Protein 5L7Z (pdb70)

Organism: Drosophila melanogaster (NCBI:txid7227)

B-factor: mean 69.88, std 22.01, range [36.91, 210.09]

Radius of gyration: 17.68 Å; Cα contacts (8 Å, |Δi|>4): 399; chains: 1; bounding box: 50×42×42 Å

Foldseek 3Di:
DPDDDFAAAEKFWDFQWLDQDLPTATQKTWMDAPVDIDMFGADDPDWRDPVSCVLQQKTWDDDPPDIFIAHNVVRHTDDHYHLVVSVVVVLVVLVVVQVVVPPRHPAYEYEYEDDDPGGLLNVCVSCVVVVNNVSNCVHYWWYFYLNVLVVVVDPDDADLVRLLVVLAPRPSDRHRRSVSRVQSLLCSLVVHSDDDSPDPVSVVSSCVSGVVRIDTSVVVVVVSVVSVVCVVVVD

InterPro domains:
  IPR036397 Ribonuclease H superfamily [G3DSA:3.30.420.10] (32-209)
  IPR037998 Maternal protein exuperantia [PTHR12384] (3-473)
  IPR040941 Exuperantia, SAM-like domain [PF18609] (325-396)
  IPR054362 Exuperantia RNAse H-like domain [PF22123] (33-196)

GO terms:
  GO:0001700 embryonic development via the syncytial blastoderm (P, HMP)
  GO:0000932 P-body (C, IDA)
  GO:0005737 cytoplasm (C, IDA)
  GO:0003727 single-stranded RNA binding (F, IDA)
  GO:0045450 bicoid mRNA localization (P, IEP)
  GO:0042803 protein homodimerization activity (F, IDA)
  GO:0005737 cytoplasm (C, TAS)
  GO:0045450 bicoid mRNA localization (P, TAS)
  GO:0045451 pole plasm oskar mRNA localization (P, TAS)
  GO:0007283 spermatogenesis (P, TAS)
  GO:0007300 ovarian nurse cell to oocyte transport (P, TAS)
  GO:0007317 regulation of pole plasm oskar mRNA localization (P, IGI)
  GO:0000398 mRNA splicing, via spliceosome (P, IC)
  GO:0008595 anterior/posterior axis specification, embryo (P, IGI)
  GO:0045450 bicoid mRNA localization (P, IMP)
  GO:0071011 precatalytic spliceosome (C, HDA)
  GO:0036464 cytoplasmic ribonucleoprotein granule (C, IDA)
  GO:0005515 protein binding (F, IPI)

Nearest PDB structures (foldseek):
  5l7z-assembly1_A-2  TM=1.004E+00  e=4.431E-47  Drosophila melanogaster
  5l80-assembly1_A  TM=9.670E-01  e=1.460E-41  Drosophila melanogaster
  5l80-assembly1_B  TM=9.622E-01  e=3.602E-40  Drosophila melanogaster
  2v7z-assembly2_B  TM=3.433E-01  e=2.915E-01  Rattus norvegicus
  1atr-assembly1_A  TM=3.801E-01  e=7.997E-01  Bos taurus

Solvent-accessible surface area: 11546 Å² total; per-residue (Å²): 138,68,2,82,71,36,78,30,32,12,0,0,0,6,2,2,0,7,1,85,144,10,136,31,31,3,0,3,1,0,2,28,9,53,134,41,114,22,74,33,42,4,50,4,191,136,88,2,63,95,61,0,64,124,86,8,32,5,91,21,39,80,98,73,175,138,88,40,0,56,11,46,97,94,157,54,92,28,93,42,90,58,23,54,36,0,2,104,47,0,1,80,23,0,54,80,18,60,107,88,44,28,151,77,13,65,0,0,0,0,0,4,16,22,128,126,53,1,4,0,8,4,0,0,42,5,0,97,120,79,63,22,34,150,82,0,42,57,4,0,64,0,0,0,21,3,16,46,21,10,127,95,69,62,86,98,72,102,66,15,49,35,15,20,75,112,48,112,136,74,67,4,41,0,34,32,34,0,94,32,1,1,38,1,1,4,15,30,22,31,113,67,38,92,21,100,47,83,37,85,124,6,58,105,59,0,17,81,28,1,67,64,60,2,76,61,6,102,34,0,13,104,70,0,55,105,74,49,59,82,89,132,89,87,120

Structure (mmCIF, N/CA/C/O backbone):
data_5L7Z
#
_entry.id   5L7Z
#
_cell.length_a   79.890
_cell.length_b   79.890
_cell.length_c   237.280
_cell.angle_alpha   90.00
_cell.angle_beta   90.00
_cell.angle_gamma   120.00
#
_symmetry.space_group_name_H-M   'P 61 2 2'
#
loop_
_entity.id
_entity.type
_entity.pdbx_description
1 polymer 'Maternal protein exuperantia'
2 water water
#
loop_
_atom_site.group_PDB
_atom_site.id
_atom_site.type_symbol
_atom_site.label_atom_id
_atom_site.label_alt_id
_atom_site.label_comp_id
_atom_site.label_asym_id
_atom_site.label_entity_id
_atom_site.label_seq_id
_atom_site.pdbx_PDB_ins_code
_atom_site.Cartn_x
_atom_site.Cartn_y
_atom_site.Cartn_z
_atom_site.occupancy
_atom_site.B_iso_or_equiv
_atom_site.auth_seq_id
_atom_site.auth_comp_id
_atom_site.auth_asym_id
_atom_site.auth_atom_id
_atom_site.pdbx_PDB_model_num
ATOM 1 N N . VAL A 1 26 ? -9.826 -21.673 -9.224 1.00 91.88 26 VAL A N 1
ATOM 2 C CA . VAL A 1 26 ? -9.084 -22.094 -8.043 1.00 89.29 26 VAL A CA 1
ATOM 3 C C . VAL A 1 26 ? -8.756 -20.875 -7.191 1.00 87.97 26 VAL A C 1
ATOM 4 O O . VAL A 1 26 ? -8.069 -19.961 -7.646 1.00 92.37 26 VAL A O 1
ATOM 16 N N . GLU A 1 27 ? -9.248 -20.867 -5.950 1.00 82.02 27 GLU A N 1
ATOM 17 C CA . GLU A 1 27 ? -9.053 -19.736 -5.054 1.00 79.44 27 GLU A CA 1
ATOM 18 C C . GLU A 1 27 ? -8.478 -20.107 -3.693 1.00 72.06 27 GLU A C 1
ATOM 19 O O . GLU A 1 27 ? -8.029 -19.207 -2.975 1.00 73.64 27 GLU A O 1
ATOM 31 N N . LEU A 1 28 ? -8.471 -21.385 -3.312 1.00 64.97 28 LEU A N 1
ATOM 32 C CA . LEU A 1 28 ? -7.862 -21.798 -2.055 1.00 62.72 28 LEU A CA 1
ATOM 33 C C . LEU A 1 28 ? -6.388 -22.089 -2.303 1.00 66.70 28 LEU A C 1
ATOM 34 O O . LEU A 1 28 ? -6.074 -23.049 -3.024 1.00 67.61 28 LEU A O 1
ATOM 50 N N . PRO A 1 29 ? -5.460 -21.315 -1.743 1.00 72.37 29 PRO A N 1
ATOM 51 C CA . PRO A 1 29 ? -4.040 -21.579 -1.997 1.00 73.99 29 PRO A CA 1
ATOM 52 C C . PRO A 1 29 ? -3.578 -22.864 -1.326 1.00 75.26 29 PRO A C 1
ATOM 53 O O . PRO A 1 29 ? -4.164 -23.342 -0.352 1.00 71.44 29 PRO A O 1
ATOM 64 N N . ALA A 1 30 ? -2.505 -23.429 -1.876 1.00 79.28 30 ALA A N 1
ATOM 65 C CA . ALA A 1 30 ? -1.928 -24.645 -1.319 1.00 79.73 30 ALA A CA 1
ATOM 66 C C . ALA A 1 30 ? -1.490 -24.412 0.123 1.00 79.79 30 ALA A C 1
ATOM 67 O O . ALA A 1 30 ? -1.193 -23.287 0.533 1.00 74.77 30 ALA A O 1
ATOM 74 N N . GLY A 1 31 ? -1.452 -25.490 0.898 1.00 83.38 31 GLY A N 1
ATOM 75 C CA . GLY A 1 31 ? -1.043 -25.387 2.282 1.00 85.90 31 GLY A CA 1
ATOM 76 C C . GLY A 1 31 ? -1.304 -26.680 3.028 1.00 81.71 31 GLY A C 1
ATOM 77 O O . GLY A 1 31 ? -1.661 -27.703 2.438 1.00 79.18 31 GLY A O 1
ATOM 81 N N . ASN A 1 32 ? -1.113 -26.607 4.344 1.00 82.17 32 ASN A N 1
ATOM 82 C CA . ASN A 1 32 ? -1.284 -27.748 5.241 1.00 79.82 32 ASN A CA 1
ATOM 83 C C . ASN A 1 32 ? -2.608 -27.573 5.975 1.00 69.96 32 ASN A C 1
ATOM 84 O O . ASN A 1 32 ? -2.683 -26.872 6.988 1.00 69.83 32 ASN A O 1
ATOM 95 N N . TYR A 1 33 ? -3.653 -28.217 5.467 1.00 64.63 33 TYR A N 1
ATOM 96 C CA . TYR A 1 33 ? -5.000 -28.058 5.990 1.00 58.33 33 TYR A CA 1
ATOM 97 C C . TYR A 1 33 ? -5.464 -29.329 6.688 1.00 57.51 33 TYR A C 1
ATOM 98 O O . TYR A 1 33 ? -4.962 -30.428 6.439 1.00 58.71 33 TYR A O 1
ATOM 116 N N . ILE A 1 34 ? -6.438 -29.153 7.575 1.00 59.53 34 ILE A N 1
ATOM 117 C CA . ILE A 1 34 ? -7.141 -30.258 8.215 1.00 64.29 34 ILE A CA 1
ATOM 118 C C . ILE A 1 34 ? -8.448 -30.470 7.467 1.00 57.13 34 ILE A C 1
ATOM 119 O O . ILE A 1 34 ? -9.239 -29.531 7.306 1.00 53.92 34 ILE A O 1
ATOM 135 N N . LEU A 1 35 ? -8.676 -31.698 7.009 1.00 60.84 35 LEU A N 1
ATOM 136 C CA . LEU A 1 35 ? -9.879 -32.036 6.261 1.00 57.22 35 LEU A CA 1
ATOM 137 C C . LEU A 1 35 ? -10.935 -32.579 7.214 1.00 56.85 35 LEU A C 1
ATOM 138 O O . LEU A 1 35 ? -10.660 -33.492 8.000 1.00 57.43 35 LEU A O 1
ATOM 154 N N . VAL A 1 36 ? -12.143 -32.018 7.135 1.00 52.47 36 VAL A N 1
ATOM 155 C CA . VAL A 1 36 ? -13.208 -32.305 8.090 1.00 50.18 36 VAL A CA 1
ATOM 156 C C . VAL A 1 36 ? -14.523 -32.431 7.334 1.00 50.98 36 VAL A C 1
ATOM 157 O O . VAL A 1 36 ? -14.975 -31.466 6.706 1.00 51.05 36 VAL A O 1
ATOM 170 N N . GLY A 1 37 ? -15.145 -33.605 7.405 1.00 52.00 37 GLY A N 1
ATOM 171 C CA . GLY A 1 37 ? -16.487 -33.756 6.879 1.00 52.57 37 GLY A CA 1
ATOM 172 C C . GLY A 1 37 ? -17.503 -33.042 7.749 1.00 49.53 37 GLY A C 1
ATOM 173 O O . GLY A 1 37 ? -17.339 -32.917 8.962 1.00 52.70 37 GLY A O 1
ATOM 177 N N . VAL A 1 38 ? -18.572 -32.558 7.116 1.00 45.87 38 VAL A N 1
ATOM 178 C CA . VAL A 1 38 ? -19.588 -31.780 7.818 1.00 50.43 38 VAL A CA 1
ATOM 179 C C . VAL A 1 38 ? -20.933 -31.992 7.138 1.00 47.82 38 VAL A C 1
ATOM 180 O O . VAL A 1 38 ? -21.012 -32.195 5.923 1.00 51.29 38 VAL A O 1
ATOM 193 N N . ASP A 1 39 ? -21.995 -31.942 7.937 1.00 45.86 39 ASP A N 1
ATOM 194 C CA . ASP A 1 39 ? -23.355 -32.010 7.421 1.00 41.25 39 ASP A CA 1
ATOM 195 C C . ASP A 1 39 ? -24.295 -31.516 8.512 1.00 42.60 39 ASP A C 1
ATOM 196 O O . ASP A 1 39 ? -23.896 -31.327 9.664 1.00 41.27 39 ASP A O 1
ATOM 205 N N . ILE A 1 40 ? -25.554 -31.299 8.134 1.00 45.73 40 ILE A N 1
ATOM 206 C CA . ILE A 1 40 ? -26.547 -30.747 9.046 1.00 46.34 40 ILE A CA 1
ATOM 207 C C . ILE A 1 40 ? -27.899 -31.395 8.785 1.00 42.96 40 ILE A C 1
ATOM 208 O O . ILE A 1 40 ? -28.207 -31.811 7.665 1.00 44.52 40 ILE A O 1
ATOM 224 N N . ASP A 1 41 ? -28.701 -31.483 9.843 1.00 48.23 41 ASP A N 1
ATOM 225 C CA . ASP A 1 41 ? -30.113 -31.823 9.755 1.00 44.22 41 ASP A CA 1
ATOM 226 C C . ASP A 1 41 ? -30.923 -30.572 10.066 1.00 45.16 41 ASP A C 1
ATOM 227 O O . ASP A 1 41 ? -30.528 -29.768 10.917 1.00 44.10 41 ASP A O 1
ATOM 236 N N . THR A 1 42 ? -32.049 -30.400 9.374 1.00 43.01 42 THR A N 1
ATOM 237 C CA . THR A 1 42 ? -32.775 -29.138 9.410 1.00 43.99 42 THR A CA 1
ATOM 238 C C . THR A 1 42 ? -34.277 -29.392 9.447 1.00 44.87 42 THR A C 1
ATOM 239 O O . THR A 1 42 ? -34.750 -30.515 9.254 1.00 45.49 42 THR A O 1
ATOM 250 N N . THR A 1 43 ? -35.026 -28.317 9.704 1.00 46.50 43 THR A N 1
ATOM 251 C CA . THR A 1 43 ? -36.482 -28.346 9.638 1.00 49.64 43 THR A CA 1
ATOM 252 C C . THR A 1 43 ? -37.007 -28.209 8.215 1.00 47.22 43 THR A C 1
ATOM 253 O O . THR A 1 43 ? -38.218 -28.345 8.001 1.00 48.86 43 THR A O 1
ATOM 264 N N . GLY A 1 44 ? -36.136 -27.934 7.252 1.00 47.13 44 GLY A N 1
ATOM 265 C CA . GLY A 1 44 ? -36.550 -27.765 5.871 1.00 45.06 44 GLY A CA 1
ATOM 266 C C . GLY A 1 44 ? -35.345 -27.441 5.017 1.00 43.78 44 GLY A C 1
ATOM 267 O O . GLY A 1 44 ? -34.225 -27.285 5.516 1.00 43.90 44 GLY A O 1
ATOM 271 N N . ARG A 1 45 ? -35.593 -27.324 3.711 1.00 46.75 45 ARG A N 1
ATOM 272 C CA . ARG A 1 45 ? -34.530 -27.189 2.720 1.00 52.57 45 ARG A CA 1
ATOM 273 C C . ARG A 1 45 ? -34.431 -25.772 2.155 1.00 49.81 45 ARG A C 1
ATOM 274 O O . ARG A 1 45 ? -33.979 -25.581 1.023 1.00 49.19 45 ARG A O 1
ATOM 295 N N . ARG A 1 46 ? -34.843 -24.771 2.929 1.00 50.96 46 ARG A N 1
ATOM 296 C CA . ARG A 1 46 ? -34.756 -23.376 2.525 1.00 52.49 46 ARG A CA 1
ATOM 297 C C . ARG A 1 46 ? -33.977 -22.589 3.571 1.00 51.41 46 ARG A C 1
ATOM 298 O O . ARG A 1 46 ? -33.951 -22.952 4.751 1.00 52.35 46 ARG A O 1
ATOM 319 N N . LEU A 1 47 ? -33.339 -21.501 3.127 1.00 51.55 47 LEU A N 1
ATOM 320 C CA . LEU A 1 47 ? -32.453 -20.747 4.009 1.00 53.72 47 LEU A CA 1
ATOM 321 C C . LEU A 1 47 ? -33.179 -20.183 5.222 1.00 52.98 47 LEU A C 1
ATOM 322 O O . LEU A 1 47 ? -32.530 -19.864 6.224 1.00 57.94 47 LEU A O 1
ATOM 338 N N . MET A 1 48 ? -34.502 -20.049 5.156 1.00 54.31 48 MET A N 1
ATOM 339 C CA . MET A 1 48 ? -35.287 -19.559 6.282 1.00 61.06 48 MET A CA 1
ATOM 340 C C . MET A 1 48 ? -35.534 -20.622 7.344 1.00 57.90 48 MET A C 1
ATOM 341 O O . MET A 1 48 ? -36.093 -20.299 8.399 1.00 54.28 48 MET A O 1
ATOM 355 N N . ASP A 1 49 ? -35.137 -21.868 7.100 1.00 55.95 49 ASP A N 1
ATOM 356 C CA . ASP A 1 49 ? -35.373 -22.953 8.043 1.00 53.32 49 ASP A CA 1
ATOM 357 C C . ASP A 1 49 ? -34.258 -22.967 9.090 1.00 54.01 49 ASP A C 1
ATOM 358 O O . ASP A 1 49 ? -33.410 -22.071 9.139 1.00 49.85 49 ASP A O 1
ATOM 367 N N . GLU A 1 50 ? -34.243 -23.992 9.944 1.00 51.42 50 GLU A N 1
ATOM 368 C CA . GLU A 1 50 ? -33.376 -24.016 11.114 1.00 47.61 50 GLU A CA 1
ATOM 369 C C . GLU A 1 50 ? -32.569 -25.305 11.161 1.00 48.04 50 GLU A C 1
ATOM 370 O O . GLU A 1 50 ? -33.023 -26.364 10.721 1.00 48.68 50 GLU A O 1
ATOM 382 N N . ILE A 1 51 ? -31.364 -25.202 11.711 1.00 46.89 51 ILE A N 1
ATOM 383 C CA . ILE A 1 51 ? -30.518 -26.371 11.914 1.00 44.54 51 ILE A CA 1
ATOM 384 C C . ILE A 1 51 ? -30.997 -27.123 13.148 1.00 40.35 51 ILE A C 1
ATOM 385 O O . ILE A 1 51 ? -31.191 -26.532 14.216 1.00 45.02 51 ILE A O 1
ATOM 401 N N . VAL A 1 52 ? -31.205 -28.430 12.994 1.00 42.40 52 VAL A N 1
ATOM 402 C CA . VAL A 1 52 ? -31.598 -29.287 14.100 1.00 48.57 52 VAL A CA 1
ATOM 403 C C . VAL A 1 52 ? -30.450 -30.155 14.617 1.00 43.67 52 VAL A C 1
ATOM 404 O O . VAL A 1 52 ? -30.459 -30.531 15.795 1.00 43.42 52 VAL A O 1
ATOM 417 N N . GLN A 1 53 ? -29.482 -30.506 13.777 1.00 42.33 53 GLN A N 1
ATOM 418 C CA . GLN A 1 53 ? -28.264 -31.150 14.241 1.00 41.62 53 GLN A CA 1
ATOM 419 C C . GLN A 1 53 ? -27.102 -30.653 13.402 1.00 45.42 53 GLN A C 1
ATOM 420 O O . GLN A 1 53 ? -27.221 -30.512 12.182 1.00 42.99 53 GLN A O 1
ATOM 434 N N . LEU A 1 54 ? -25.983 -30.388 14.065 1.00 45.96 54 LEU A N 1
ATOM 435 C CA . LEU A 1 54 ? -24.735 -30.031 13.411 1.00 47.02 54 LEU A CA 1
ATOM 436 C C . LEU A 1 54 ? -23.735 -31.142 13.687 1.00 46.61 54 LEU A C 1
ATOM 437 O O . LEU A 1 54 ? -23.575 -31.556 14.839 1.00 50.43 54 LEU A O 1
ATOM 453 N N . ALA A 1 55 ? -23.081 -31.638 12.639 1.00 43.63 55 ALA A N 1
ATOM 454 C CA . ALA A 1 55 ? -22.180 -32.773 12.784 1.00 45.88 55 ALA A CA 1
ATOM 455 C C . ALA A 1 55 ? -20.939 -32.578 11.925 1.00 45.98 55 ALA A C 1
ATOM 456 O O . ALA A 1 55 ? -21.020 -32.057 10.809 1.00 50.37 55 ALA A O 1
ATOM 463 N N . ALA A 1 56 ? -19.793 -33.005 12.456 1.00 46.13 56 ALA A N 1
ATOM 464 C CA . ALA A 1 56 ? -18.521 -32.927 11.752 1.00 44.51 56 ALA A CA 1
ATOM 465 C C . ALA A 1 56 ? -17.701 -34.164 12.088 1.00 49.73 56 ALA A C 1
ATOM 466 O O . ALA A 1 56 ? -17.927 -34.819 13.109 1.00 54.32 56 ALA A O 1
ATOM 473 N N . TYR A 1 57 ? -16.733 -34.478 11.225 1.00 48.12 57 TYR A N 1
ATOM 474 C CA . TYR A 1 57 ? -16.022 -35.744 11.338 1.00 46.77 57 TYR A CA 1
ATOM 475 C C . TYR A 1 57 ? -14.585 -35.635 10.845 1.00 52.86 57 TYR A C 1
ATOM 476 O O . TYR A 1 57 ? -14.314 -35.027 9.806 1.00 52.13 57 TYR A O 1
ATOM 494 N N . THR A 1 58 ? -13.679 -36.243 11.598 1.00 48.74 58 THR A N 1
ATOM 495 C CA . THR A 1 58 ? -12.367 -36.658 11.135 1.00 54.85 58 THR A CA 1
ATOM 496 C C . THR A 1 58 ? -12.153 -38.087 11.609 1.00 54.71 58 THR A C 1
ATOM 497 O O . THR A 1 58 ? -12.854 -38.558 12.510 1.00 58.32 58 THR A O 1
ATOM 508 N N . PRO A 1 59 ? -11.200 -38.807 11.017 1.00 58.88 59 PRO A N 1
ATOM 509 C CA . PRO A 1 59 ? -10.978 -40.200 11.440 1.00 64.42 59 PRO A CA 1
ATOM 510 C C . PRO A 1 59 ? -10.729 -40.362 12.932 1.00 73.85 59 PRO A C 1
ATOM 511 O O . PRO A 1 59 ? -11.119 -41.389 13.505 1.00 77.73 59 PRO A O 1
ATOM 522 N N . THR A 1 60 ? -10.100 -39.382 13.582 1.00 76.02 60 THR A N 1
ATOM 523 C CA . THR A 1 60 ? -9.738 -39.479 14.991 1.00 77.26 60 THR A CA 1
ATOM 524 C C . THR A 1 60 ? -10.596 -38.613 15.904 1.00 73.99 60 THR A C 1
ATOM 525 O O . THR A 1 60 ? -10.432 -38.681 17.127 1.00 74.87 60 THR A O 1
ATOM 536 N N . ASP A 1 61 ? -11.500 -37.803 15.357 1.00 68.58 61 ASP A N 1
ATOM 537 C CA . ASP A 1 61 ? -12.255 -36.860 16.172 1.00 66.25 61 ASP A CA 1
ATOM 538 C C . ASP A 1 61 ? -13.549 -36.519 15.452 1.00 63.03 61 ASP A C 1
ATOM 539 O O . ASP A 1 61 ? -13.535 -36.259 14.245 1.00 62.90 61 ASP A O 1
ATOM 548 N N . HIS A 1 62 ? -14.659 -36.517 16.188 1.00 62.79 62 HIS A N 1
ATOM 549 C CA . HIS A 1 62 ? -15.959 -36.206 15.613 1.00 60.17 62 HIS A CA 1
ATOM 550 C C . HIS A 1 62 ? -16.732 -35.302 16.563 1.00 57.77 62 HIS A C 1
ATOM 551 O O . HIS A 1 62 ? -16.482 -35.269 17.770 1.00 57.78 62 HIS A O 1
ATOM 566 N N . PHE A 1 63 ? -17.680 -34.563 15.990 1.00 55.89 63 PHE A N 1
ATOM 567 C CA . PHE A 1 63 ? -18.511 -33.625 16.729 1.00 54.19 63 PHE A CA 1
ATOM 568 C C . PHE A 1 63 ? -19.939 -33.730 16.218 1.00 48.49 63 PHE A C 1
ATOM 569 O O . PHE A 1 63 ? -20.169 -33.783 15.007 1.00 48.77 63 PHE A O 1
ATOM 586 N N . GLU A 1 64 ? -20.894 -33.764 17.143 1.00 43.83 64 GLU A N 1
ATOM 587 C CA . GLU A 1 64 ? -22.301 -33.743 16.772 1.00 46.05 64 GLU A CA 1
ATOM 588 C C . GLU A 1 64 ? -23.105 -33.180 17.936 1.00 45.27 64 GLU A C 1
ATOM 589 O O . GLU A 1 64 ? -22.831 -33.497 19.097 1.00 51.37 64 GLU A O 1
ATOM 601 N N . GLN A 1 65 ? -24.088 -32.341 17.618 1.00 46.52 65 GLN A N 1
ATOM 602 C CA . GLN A 1 65 ? -24.918 -31.712 18.636 1.00 48.76 65 GLN A CA 1
ATOM 603 C C . GLN A 1 65 ? -26.293 -31.426 18.056 1.00 48.30 65 GLN A C 1
ATOM 604 O O . GLN A 1 65 ? -26.402 -30.790 17.003 1.00 48.49 65 GLN A O 1
ATOM 618 N N . TYR A 1 66 ? -27.333 -31.898 18.738 1.00 49.28 66 TYR A N 1
ATOM 619 C CA . TYR A 1 66 ? -28.697 -31.573 18.353 1.00 45.56 66 TYR A CA 1
ATOM 620 C C . TYR A 1 66 ? -29.075 -30.192 18.877 1.00 47.67 66 TYR A C 1
ATOM 621 O O . TYR A 1 66 ? -28.644 -29.770 19.956 1.00 46.13 66 TYR A O 1
ATOM 639 N N . ILE A 1 67 ? -29.885 -29.484 18.093 1.00 48.96 67 ILE A N 1
ATOM 640 C CA . ILE A 1 67 ? -30.225 -28.090 18.354 1.00 48.81 67 ILE A CA 1
ATOM 641 C C . ILE A 1 67 ? -31.739 -27.949 18.367 1.00 46.29 67 ILE A C 1
ATOM 642 O O . ILE A 1 67 ? -32.431 -28.480 17.492 1.00 42.36 67 ILE A O 1
ATOM 658 N N . MET A 1 68 ? -32.246 -27.220 19.352 1.00 50.48 68 MET A N 1
ATOM 659 C CA . MET A 1 68 ? -33.685 -27.053 19.516 1.00 49.27 68 MET A CA 1
ATOM 660 C C . MET A 1 68 ? -34.191 -25.960 18.581 1.00 50.16 68 MET A C 1
ATOM 661 O O . MET A 1 68 ? -33.731 -24.817 18.681 1.00 50.33 68 MET A O 1
ATOM 675 N N . PRO A 1 69 ? -35.125 -26.252 17.678 1.00 49.03 69 PRO A N 1
ATOM 676 C CA . PRO A 1 69 ? -35.647 -25.217 16.783 1.00 45.15 69 PRO A CA 1
ATOM 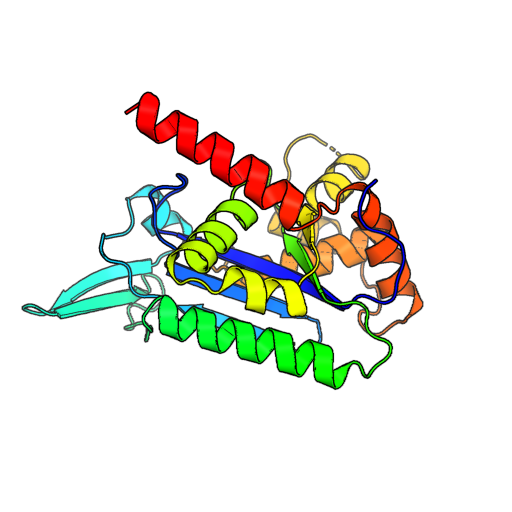677 C C . PRO A 1 69 ? -36.807 -24.440 17.392 1.00 47.39 69 PRO A C 1
ATOM 678 O O . PRO A 1 69 ? -37.479 -24.890 18.323 1.00 50.37 69 PRO A O 1
ATOM 689 N N . TYR A 1 70 ? -37.031 -23.244 16.838 1.00 51.54 70 TYR A N 1
ATOM 690 C CA . TYR A 1 70 ? -38.205 -22.460 17.212 1.00 50.06 70 TYR A CA 1
ATOM 691 C C . TYR A 1 70 ? -39.469 -23.050 16.605 1.00 52.12 70 TYR A C 1
ATOM 692 O O . TYR A 1 70 ? -40.506 -23.142 17.272 1.00 50.85 70 TYR A O 1
ATOM 710 N N . MET A 1 71 ? -39.402 -23.437 15.335 1.00 54.28 71 MET A N 1
ATOM 711 C CA . MET A 1 71 ? -40.509 -24.081 14.656 1.00 55.18 71 MET A CA 1
ATOM 712 C C . MET A 1 71 ? -40.364 -25.594 14.780 1.00 58.14 71 MET A C 1
ATOM 713 O O . MET A 1 71 ? -39.409 -26.110 15.366 1.00 59.63 71 MET A O 1
ATOM 727 N N . ASN A 1 72 ? -41.322 -26.315 14.219 1.00 60.51 72 ASN A N 1
ATOM 728 C CA . ASN A 1 72 ? -41.240 -27.762 14.117 1.00 59.24 72 ASN A CA 1
ATOM 729 C C . ASN A 1 72 ? -40.696 -28.144 12.745 1.00 54.69 72 ASN A C 1
ATOM 730 O O . ASN A 1 72 ? -40.696 -27.344 11.806 1.00 52.71 72 ASN A O 1
ATOM 741 N N . LEU A 1 73 ? -40.208 -29.377 12.645 1.00 48.94 73 LEU A N 1
ATOM 742 C CA . LEU A 1 73 ? -39.770 -29.898 11.359 1.00 47.03 73 LEU A CA 1
ATOM 743 C C . LEU A 1 73 ? -40.976 -30.112 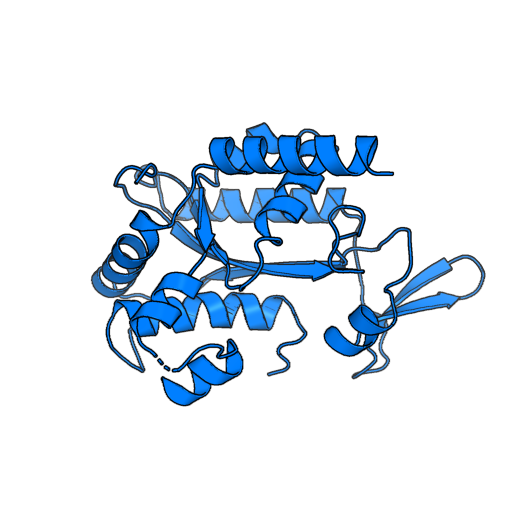10.455 1.00 45.65 73 LEU A C 1
ATOM 744 O O . LEU A 1 73 ? -42.038 -30.546 10.909 1.00 53.44 73 LEU A O 1
ATOM 760 N N . ASN A 1 74 ? -40.819 -29.804 9.169 1.00 46.99 74 ASN A N 1
ATOM 761 C CA . ASN A 1 74 ? -41.914 -30.029 8.240 1.00 51.13 74 ASN A CA 1
ATOM 762 C C . ASN A 1 74 ? -42.004 -31.515 7.900 1.00 47.99 74 ASN A C 1
ATOM 763 O O . ASN A 1 74 ? -41.068 -32.276 8.157 1.00 48.26 74 ASN A O 1
ATOM 774 N N . PRO A 1 75 ? -43.133 -31.963 7.343 1.00 50.56 75 PRO A N 1
ATOM 775 C CA . PRO A 1 75 ? -43.310 -33.412 7.136 1.00 51.26 75 PRO A CA 1
ATOM 776 C C . PRO A 1 75 ? -42.127 -34.088 6.459 1.00 51.86 75 PRO A C 1
ATOM 777 O O . PRO A 1 75 ? -41.676 -35.144 6.918 1.00 52.62 75 PRO A O 1
ATOM 788 N N . ALA A 1 76 ? -41.602 -33.503 5.381 1.00 51.08 76 ALA A N 1
ATOM 789 C CA . ALA A 1 76 ? -40.491 -34.133 4.674 1.00 51.83 76 ALA A CA 1
ATOM 790 C C . ALA A 1 76 ? -39.256 -34.226 5.561 1.00 51.94 76 ALA A C 1
ATOM 791 O O . ALA A 1 76 ? -38.529 -35.225 5.522 1.00 52.46 76 ALA A O 1
ATOM 798 N N . ALA A 1 77 ? -39.005 -33.197 6.374 1.00 49.87 77 ALA A N 1
ATOM 799 C CA . ALA A 1 77 ? -37.843 -33.215 7.257 1.00 50.08 77 ALA A CA 1
ATOM 800 C C . ALA A 1 77 ? -38.005 -34.249 8.366 1.00 52.79 77 ALA A C 1
ATOM 801 O O . ALA A 1 77 ? -37.036 -34.923 8.738 1.00 50.61 77 ALA A O 1
ATOM 808 N N . ARG A 1 78 ? -39.216 -34.383 8.913 1.00 54.88 78 ARG A N 1
ATOM 809 C CA . ARG A 1 78 ? -39.464 -35.410 9.922 1.00 57.30 78 ARG A CA 1
ATOM 810 C C . ARG A 1 78 ? -39.167 -36.798 9.370 1.00 52.66 78 ARG A C 1
ATOM 811 O O . ARG A 1 78 ? -38.478 -37.601 10.009 1.00 52.49 78 ARG A O 1
ATOM 832 N N . GLN A 1 79 ? -39.685 -37.100 8.178 1.00 47.88 79 GLN A N 1
ATOM 833 C CA . GLN A 1 79 ? -39.418 -38.395 7.559 1.00 51.11 79 GLN A CA 1
ATOM 834 C C . GLN A 1 79 ? -37.931 -38.571 7.272 1.00 55.30 79 GLN A C 1
ATOM 835 O O . GLN A 1 79 ? -37.371 -39.651 7.497 1.00 55.72 79 GLN A O 1
ATOM 849 N N . ARG A 1 80 ? -37.273 -37.518 6.784 1.00 55.01 80 ARG A N 1
ATOM 850 C CA . ARG A 1 80 ? -35.874 -37.629 6.381 1.00 52.68 80 ARG A CA 1
ATOM 851 C C . ARG A 1 80 ? -34.983 -37.976 7.569 1.00 55.37 80 ARG A C 1
ATOM 852 O O . ARG A 1 80 ? -34.204 -38.935 7.518 1.00 54.04 80 ARG A O 1
ATOM 862 N N . HIS A 1 81 ? -35.087 -37.207 8.652 1.00 52.67 81 HIS A N 1
ATOM 863 C CA . HIS A 1 81 ? -34.213 -37.373 9.805 1.00 47.87 81 HIS A CA 1
ATOM 864 C C . HIS A 1 81 ? -34.800 -38.272 10.886 1.00 49.14 81 HIS A C 1
ATOM 865 O O . HIS A 1 81 ? -34.071 -38.658 11.807 1.00 52.57 81 HIS A O 1
ATOM 880 N N . GLN A 1 82 ? -36.087 -38.612 10.804 1.00 47.39 82 GLN A N 1
ATOM 881 C CA . GLN A 1 82 ? -36.748 -39.426 11.824 1.00 50.59 82 GLN A CA 1
ATOM 882 C C . GLN A 1 82 ? -36.639 -38.771 13.199 1.00 47.23 82 GLN A C 1
ATOM 883 O O . GLN A 1 82 ? -36.442 -39.438 14.217 1.00 52.00 82 GLN A O 1
ATOM 897 N N . VAL A 1 83 ? -36.766 -37.447 13.220 1.00 49.04 83 VAL A N 1
ATOM 898 C CA . VAL A 1 83 ? -36.811 -36.662 14.446 1.00 48.13 83 VAL A CA 1
ATOM 899 C C . VAL A 1 83 ? -38.004 -35.721 14.351 1.00 48.45 83 VAL A C 1
ATOM 900 O O . VAL A 1 83 ? -38.311 -35.204 13.271 1.00 51.41 83 VAL A O 1
ATOM 913 N N . ARG A 1 84 ?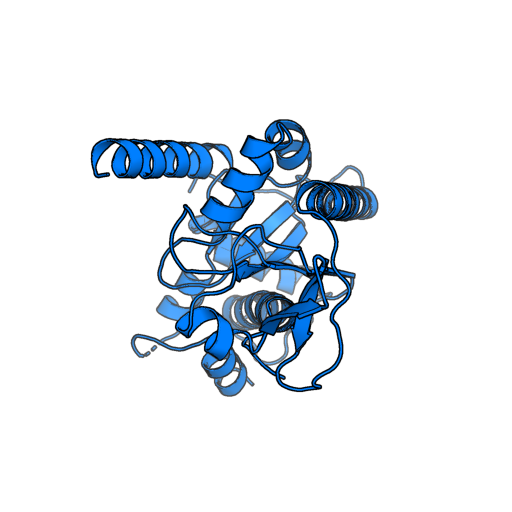 -38.684 -35.509 15.476 1.00 47.89 84 ARG A N 1
ATOM 914 C CA . ARG A 1 84 ? -39.799 -34.576 15.534 1.00 52.24 84 ARG A CA 1
ATOM 915 C C . ARG A 1 84 ? -39.769 -33.849 16.871 1.00 52.01 84 ARG A C 1
ATOM 916 O O . ARG A 1 84 ? -39.072 -34.249 17.808 1.00 54.44 84 ARG A O 1
ATOM 937 N N . VAL A 1 85 ? -40.542 -32.771 16.950 1.00 50.05 85 VAL A N 1
ATOM 938 C CA . VAL A 1 85 ? -40.718 -32.015 18.183 1.00 49.47 85 VAL A CA 1
ATOM 939 C C . VAL A 1 85 ? -42.035 -32.432 18.817 1.00 50.77 85 VAL A C 1
ATOM 940 O O . VAL A 1 85 ? -43.076 -32.458 18.148 1.00 53.08 85 VAL A O 1
ATOM 953 N N . ILE A 1 86 ? -41.993 -32.755 20.105 1.00 51.60 86 ILE A N 1
ATOM 954 C CA . ILE A 1 86 ? -43.192 -33.053 20.871 1.00 48.88 86 ILE A CA 1
ATOM 955 C C . ILE A 1 86 ? -43.376 -31.965 21.919 1.00 52.43 86 ILE A C 1
ATOM 956 O O . ILE A 1 86 ? -42.437 -31.261 22.301 1.00 52.45 86 ILE A O 1
ATOM 972 N N . SER A 1 87 ? -44.611 -31.837 22.391 1.00 57.11 87 SER A N 1
ATOM 973 C CA . SER A 1 87 ? -44.953 -30.906 23.454 1.00 57.60 87 SER A CA 1
ATOM 974 C C . SER A 1 87 ? -45.395 -31.683 24.685 1.00 61.87 87 SER A C 1
ATOM 975 O O . SER A 1 87 ? -46.160 -32.646 24.583 1.00 67.01 87 SER A O 1
ATOM 983 N N . ILE A 1 88 ? -44.893 -31.269 25.844 1.00 61.58 88 ILE A N 1
ATOM 984 C CA . ILE A 1 88 ? -45.319 -31.801 27.133 1.00 61.71 88 ILE A CA 1
ATOM 985 C C . ILE A 1 88 ? -45.742 -30.590 27.954 1.00 62.93 88 ILE A C 1
ATOM 986 O O . ILE A 1 88 ? -44.899 -29.900 28.537 1.00 62.85 88 ILE A O 1
ATOM 1002 N N . GLY A 1 89 ? -47.043 -30.325 27.997 1.00 61.94 89 GLY A N 1
ATOM 1003 C CA . GLY A 1 89 ? -47.509 -29.077 28.570 1.00 60.79 89 GLY A CA 1
ATOM 1004 C C . GLY A 1 89 ? -47.022 -27.916 27.726 1.00 60.94 89 GLY A C 1
ATOM 1005 O O . GLY A 1 89 ? -47.226 -27.876 26.508 1.00 58.41 89 GLY A O 1
ATOM 1009 N N . PHE A 1 90 ? -46.352 -26.964 28.371 1.00 60.36 90 PHE A N 1
ATOM 1010 C CA . PHE A 1 90 ? -45.815 -25.796 27.688 1.00 58.37 90 PHE A CA 1
ATOM 1011 C C . PHE A 1 90 ? -44.346 -25.957 27.312 1.00 53.43 90 PHE A C 1
ATOM 1012 O O . PHE A 1 90 ? -43.719 -24.983 26.883 1.00 59.68 90 PHE A O 1
ATOM 1029 N N . TYR A 1 91 ? -43.787 -27.157 27.451 1.00 50.33 91 TYR A N 1
ATOM 1030 C CA . TYR A 1 91 ? -42.410 -27.431 27.066 1.00 47.05 91 TYR A CA 1
ATOM 1031 C C . TYR A 1 91 ? -42.365 -28.155 25.725 1.00 48.85 91 TYR A C 1
ATOM 1032 O O . TYR A 1 91 ? -43.251 -28.947 25.394 1.00 53.60 91 TYR A O 1
ATOM 1050 N N . ARG A 1 92 ? -41.316 -27.873 24.955 1.00 51.65 92 ARG A N 1
ATOM 1051 C CA . ARG A 1 92 ? -41.063 -28.527 23.680 1.00 50.91 92 ARG A CA 1
ATOM 1052 C C . ARG A 1 92 ? -39.693 -29.191 23.716 1.00 48.86 92 ARG A C 1
ATOM 1053 O O . ARG A 1 92 ? -38.758 -28.685 24.343 1.00 52.91 92 ARG A O 1
ATOM 1074 N N . MET A 1 93 ? -39.577 -30.329 23.034 1.00 51.40 93 MET A N 1
ATOM 1075 C CA . MET A 1 93 ? -38.332 -31.084 23.050 1.00 50.66 93 MET A CA 1
ATOM 1076 C C . MET A 1 93 ? -38.305 -32.046 21.870 1.00 52.08 93 MET A C 1
ATOM 1077 O O . MET A 1 93 ? -39.351 -32.481 21.381 1.00 49.36 93 MET A O 1
ATOM 1091 N N . LEU A 1 94 ? -37.093 -32.377 21.427 1.00 50.42 94 LEU A N 1
ATOM 1092 C CA . LEU A 1 94 ? -36.909 -33.302 20.318 1.00 46.92 94 LEU A CA 1
ATOM 1093 C C . LEU A 1 94 ? -37.117 -34.742 20.770 1.00 47.26 94 LEU A C 1
ATOM 1094 O O . LEU A 1 94 ? -36.822 -35.108 21.911 1.00 49.22 94 LEU A O 1
ATOM 1110 N N . LYS A 1 95 ? -37.619 -35.564 19.850 1.00 53.23 95 LYS A N 1
ATOM 1111 C CA . LYS A 1 95 ? -37.863 -36.976 20.107 1.00 61.29 95 LYS A CA 1
ATOM 1112 C C . LYS A 1 95 ? -37.483 -37.783 18.874 1.00 60.58 95 LYS A C 1
ATOM 1113 O O . LYS A 1 95 ? -37.768 -37.375 17.744 1.00 59.83 95 LYS A O 1
ATOM 1132 N N . SER A 1 96 ? -36.836 -38.924 19.096 1.00 58.58 96 SER A N 1
ATOM 1133 C CA . SER A 1 96 ? -36.475 -39.816 18.003 1.00 60.60 96 SER A CA 1
ATOM 1134 C C . SER A 1 96 ? -37.677 -40.662 17.602 1.00 59.48 96 SER A C 1
ATOM 1135 O O . SER A 1 96 ? -38.332 -41.267 18.456 1.00 59.66 96 SER A O 1
ATOM 1143 N N . MET A 1 97 ? -37.970 -40.698 16.304 1.00 61.40 97 MET A N 1
ATOM 1144 C CA . MET A 1 97 ? -39.035 -41.549 15.788 1.00 66.02 97 MET A CA 1
ATOM 1145 C C . MET A 1 97 ? -38.582 -42.987 15.570 1.00 72.38 97 MET A C 1
ATOM 1146 O O . MET A 1 97 ? -39.401 -43.825 15.176 1.00 75.62 97 MET A O 1
ATOM 1160 N N . GLN A 1 98 ? -37.307 -43.290 15.813 1.00 76.35 98 GLN A N 1
ATOM 1161 C CA . GLN A 1 98 ? -36.788 -44.651 15.765 1.00 80.20 98 GLN A CA 1
ATOM 1162 C C . GLN A 1 98 ? -36.738 -45.291 17.147 1.00 78.92 98 GLN A C 1
ATOM 1163 O O . GLN A 1 98 ? -37.251 -46.396 17.341 1.00 77.20 98 GLN A O 1
ATOM 1177 N N . THR A 1 99 ? -36.125 -44.607 18.112 1.00 77.38 99 THR A N 1
ATOM 1178 C CA . THR A 1 99 ? -36.025 -45.105 19.475 1.00 72.46 99 THR A CA 1
ATOM 1179 C C . THR A 1 99 ? -37.194 -44.676 20.348 1.00 72.20 99 THR A C 1
ATOM 1180 O O . THR A 1 99 ? -37.416 -45.281 21.403 1.00 74.29 99 THR A O 1
ATOM 1191 N N . TYR A 1 100 ? -37.939 -43.651 19.939 1.00 75.06 100 TYR A N 1
ATOM 1192 C CA . TYR A 1 100 ? -39.025 -43.071 20.723 1.00 78.75 100 TYR A CA 1
ATOM 1193 C C . TYR A 1 100 ? -38.531 -42.434 22.017 1.00 70.66 100 TYR A C 1
ATOM 1194 O O . TYR A 1 100 ? -39.343 -42.105 22.890 1.00 66.70 100 TYR A O 1
ATOM 1212 N N . LYS A 1 101 ? -37.223 -42.243 22.158 1.00 67.18 101 LYS A N 1
ATOM 1213 C CA . LYS A 1 101 ? -36.638 -41.628 23.338 1.00 66.78 101 LYS A CA 1
ATOM 1214 C C . LYS A 1 101 ? -36.412 -40.140 23.101 1.00 66.29 101 LYS A C 1
ATOM 1215 O O . LYS A 1 101 ? -36.214 -39.694 21.968 1.00 64.51 101 LYS A O 1
ATOM 1219 N N . ILE A 1 102 ? -36.448 -39.372 24.190 1.00 64.44 102 ILE A N 1
ATOM 1220 C CA . ILE A 1 102 ? -36.195 -37.940 24.106 1.00 58.59 102 ILE A CA 1
ATOM 1221 C C . ILE A 1 102 ? -34.752 -37.704 23.682 1.00 62.43 102 ILE A C 1
ATOM 1222 O O . ILE A 1 102 ? -33.834 -38.424 24.101 1.00 66.53 102 ILE A O 1
ATOM 1238 N N . ILE A 1 103 ? -34.546 -36.691 22.846 1.00 63.07 103 ILE A N 1
ATOM 1239 C CA . ILE A 1 103 ? -33.220 -36.306 22.378 1.00 60.73 103 ILE A CA 1
ATOM 1240 C C . ILE A 1 103 ? -32.812 -35.039 23.114 1.00 59.33 103 ILE A C 1
ATOM 1241 O O . ILE A 1 103 ? -33.468 -33.997 22.986 1.00 56.37 103 ILE A O 1
ATOM 1257 N N . LYS A 1 104 ? -31.731 -35.123 23.886 1.00 61.02 104 LYS A N 1
ATOM 1258 C CA . LYS A 1 104 ? -31.195 -33.943 24.547 1.00 59.32 104 LYS A CA 1
ATOM 1259 C C . LYS A 1 104 ? -30.614 -32.989 23.511 1.00 57.85 104 LYS A C 1
ATOM 1260 O O . LYS A 1 104 ? -29.915 -33.405 22.583 1.00 58.30 104 LYS A O 1
ATOM 1266 N N . SER A 1 105 ? -30.915 -31.703 23.670 1.00 54.66 105 SER A N 1
ATOM 1267 C CA . SER A 1 105 ? -30.517 -30.695 22.701 1.00 50.08 105 SER A CA 1
ATOM 1268 C C . SER A 1 105 ? -30.076 -29.434 23.428 1.00 50.63 105 SER A C 1
ATOM 1269 O O . SER A 1 105 ? -30.353 -29.245 24.615 1.00 54.48 105 SER A O 1
ATOM 1277 N N . LYS A 1 106 ? -29.382 -28.573 22.692 1.00 51.30 106 LYS A N 1
ATOM 1278 C CA . LYS A 1 106 ? -28.953 -27.271 23.176 1.00 48.55 106 LYS A CA 1
ATOM 1279 C C . LYS A 1 106 ? -29.520 -26.181 22.278 1.00 45.00 106 LYS A C 1
ATOM 1280 O O . LYS A 1 106 ? -30.098 -26.447 21.221 1.00 48.53 106 LYS A O 1
ATOM 1299 N N . SER A 1 107 ? -29.340 -24.938 22.710 1.00 47.56 107 SER A N 1
ATOM 1300 C CA . SER A 1 107 ? -29.651 -23.808 21.853 1.00 48.96 107 SER A CA 1
ATOM 1301 C C . SER A 1 107 ? -28.662 -23.747 20.692 1.00 48.43 107 SER A C 1
ATOM 1302 O O . SER A 1 107 ? -27.577 -24.333 20.730 1.00 48.63 107 SER A O 1
ATOM 1310 N N . GLU A 1 108 ? -29.052 -23.018 19.645 1.00 46.09 108 GLU A N 1
ATOM 1311 C CA . GLU A 1 108 ? -28.187 -22.895 18.478 1.00 47.66 108 GLU A CA 1
ATOM 1312 C C . GLU A 1 108 ? -26.882 -22.190 18.830 1.00 49.65 108 GLU A C 1
ATOM 1313 O O . GLU A 1 108 ? -25.814 -22.564 18.333 1.00 52.11 108 GLU A O 1
ATOM 1325 N N . ILE A 1 109 ? -26.944 -21.171 19.691 1.00 47.25 109 ILE A N 1
ATOM 1326 C CA . ILE A 1 109 ? -25.736 -20.427 20.043 1.00 51.43 109 ILE A CA 1
ATOM 1327 C C . ILE A 1 109 ? -24.786 -21.299 20.856 1.00 51.69 109 ILE A C 1
ATOM 1328 O O . ILE A 1 109 ? -23.572 -21.299 20.623 1.00 53.69 109 ILE A O 1
ATOM 1344 N N . ALA A 1 110 ? -25.314 -22.048 21.827 1.00 52.03 110 ALA A N 1
ATOM 1345 C CA . ALA A 1 110 ? -24.454 -22.900 22.639 1.00 48.66 110 ALA A CA 1
ATOM 1346 C C . ALA A 1 110 ? -23.830 -24.006 21.799 1.00 46.74 110 ALA A C 1
ATOM 1347 O O . ALA A 1 110 ? -22.652 -24.338 21.974 1.00 58.39 110 ALA A O 1
ATOM 1354 N N . ALA A 1 111 ? -24.599 -24.582 20.874 1.00 47.30 111 ALA A N 1
ATOM 1355 C CA . ALA A 1 111 ? -24.048 -25.604 19.990 1.00 46.15 111 ALA A CA 1
ATOM 1356 C C . ALA A 1 111 ? -22.945 -25.029 19.108 1.00 47.05 111 ALA A C 1
ATOM 1357 O O . ALA A 1 111 ? -21.912 -25.674 18.893 1.00 50.08 111 ALA A O 1
ATOM 1364 N N . LEU A 1 112 ? -23.144 -23.815 18.589 1.00 52.39 112 LEU A N 1
ATOM 1365 C CA . LEU A 1 112 ? -22.122 -23.193 17.754 1.00 52.79 112 LEU A CA 1
ATOM 1366 C C . LEU A 1 112 ? -20.857 -22.903 18.551 1.00 53.10 112 LEU A C 1
ATOM 1367 O O . LEU A 1 112 ? -19.744 -23.101 18.051 1.00 55.91 112 LEU A O 1
ATOM 1383 N N . LYS A 1 113 ? -21.002 -22.430 19.792 1.00 51.21 113 LYS A N 1
ATOM 1384 C CA . LYS A 1 113 ? -19.824 -22.168 20.612 1.00 53.63 113 LYS A CA 1
ATOM 1385 C C . LYS A 1 113 ? -19.066 -23.456 20.906 1.00 54.87 113 LYS A C 1
ATOM 1386 O O . LYS A 1 113 ? -17.830 -23.468 20.915 1.00 60.07 113 LYS A O 1
ATOM 1405 N N . ASP A 1 114 ? -19.787 -24.554 21.150 1.00 52.90 114 ASP A N 1
ATOM 1406 C CA . ASP A 1 114 ? -19.125 -25.848 21.272 1.00 57.63 114 ASP A CA 1
ATOM 1407 C C . ASP A 1 114 ? -18.409 -26.210 19.978 1.00 56.48 114 ASP A C 1
ATOM 1408 O O . ASP A 1 114 ? -17.259 -26.667 20.000 1.00 53.91 114 ASP A O 1
ATOM 1417 N N . PHE A 1 115 ? -19.076 -26.004 18.841 1.00 53.77 115 PHE A N 1
ATOM 1418 C CA . PHE A 1 115 ? -18.483 -26.325 17.546 1.00 50.14 115 PHE A CA 1
ATOM 1419 C C . PHE A 1 115 ? -17.211 -25.523 17.309 1.00 53.32 115 PHE A C 1
ATOM 1420 O O . PHE A 1 115 ? -16.195 -26.071 16.864 1.00 57.04 115 PHE A O 1
ATOM 1437 N N . LEU A 1 116 ? -17.243 -24.221 17.605 1.00 52.93 116 LEU A N 1
ATOM 1438 C CA . LEU A 1 116 ? -16.060 -23.391 17.406 1.00 54.27 116 LEU A CA 1
ATOM 1439 C C . LEU A 1 116 ? -14.913 -23.845 18.302 1.00 56.37 116 LEU A C 1
ATOM 1440 O O . LEU A 1 116 ? -13.758 -23.901 17.863 1.00 60.07 116 LEU A O 1
ATOM 1456 N N . ASN A 1 117 ? -15.208 -24.177 19.561 1.00 55.45 117 ASN A N 1
ATOM 1457 C CA . ASN A 1 117 ? -14.170 -24.698 20.445 1.00 58.09 117 ASN A CA 1
ATOM 1458 C C . ASN A 1 117 ? -13.600 -26.004 19.908 1.00 59.64 117 ASN A C 1
ATOM 1459 O O . ASN A 1 117 ? -12.394 -26.256 20.014 1.00 64.49 117 ASN A O 1
ATOM 1470 N N . TRP A 1 118 ? -14.454 -26.849 19.329 1.00 57.83 118 TRP A N 1
ATOM 1471 C CA . TRP A 1 118 ? -13.980 -28.107 18.766 1.00 58.31 118 TRP A CA 1
ATOM 1472 C C . TRP A 1 118 ? -13.067 -27.862 17.570 1.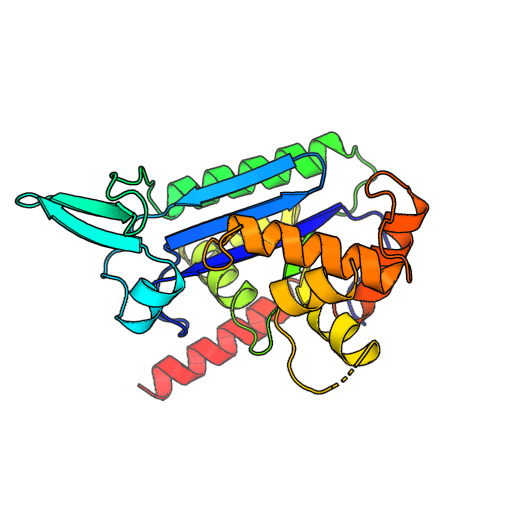00 54.45 118 TRP A C 1
ATOM 1473 O O . TRP A 1 118 ? -12.014 -28.498 17.445 1.00 54.32 118 TRP A O 1
ATOM 1494 N N . LEU A 1 119 ? -13.452 -26.941 16.683 1.00 54.76 119 LEU A N 1
ATOM 1495 C CA . LEU A 1 119 ? -12.594 -26.596 15.555 1.00 54.53 119 LEU A CA 1
ATOM 1496 C C . LEU A 1 119 ? -11.248 -26.065 16.030 1.00 58.01 119 LEU A C 1
ATOM 1497 O O . LEU A 1 119 ? -10.210 -26.337 15.413 1.00 57.46 119 LEU A O 1
ATOM 1513 N N . GLU A 1 120 ? -11.244 -25.315 17.134 1.00 59.02 120 GLU A N 1
ATOM 1514 C CA . GLU A 1 120 ? -10.030 -24.645 17.587 1.00 62.37 120 GLU A CA 1
ATOM 1515 C C . GLU A 1 120 ? -9.052 -25.616 18.240 1.00 66.25 120 GLU A C 1
ATOM 1516 O O . GLU A 1 120 ? -7.847 -25.555 17.972 1.00 68.49 120 GLU A O 1
ATOM 1528 N N . GLN A 1 121 ? -9.539 -26.517 19.098 1.00 70.41 121 GLN A N 1
ATOM 1529 C CA . GLN A 1 121 ? -8.659 -27.549 19.633 1.00 74.17 121 GLN A CA 1
ATOM 1530 C C . GLN A 1 121 ? -8.165 -28.476 18.533 1.00 71.13 121 GLN A C 1
ATOM 1531 O O . GLN A 1 121 ? -7.119 -29.116 18.694 1.00 69.75 121 GLN A O 1
ATOM 1545 N N . LEU A 1 122 ? -8.887 -28.545 17.413 1.00 68.22 122 LEU A N 1
ATOM 1546 C CA . LEU A 1 122 ? -8.436 -29.335 16.272 1.00 67.60 122 LEU A CA 1
ATOM 1547 C C . LEU A 1 122 ? -7.255 -28.663 15.583 1.00 66.72 122 LEU A C 1
ATOM 1548 O O . LEU A 1 122 ? -6.221 -29.297 15.337 1.00 67.86 122 LEU A O 1
ATOM 1564 N N . LYS A 1 123 ? -7.388 -27.372 15.267 1.00 67.25 123 LYS A N 1
ATOM 1565 C CA . LYS A 1 123 ? -6.272 -26.635 14.683 1.00 68.04 123 LYS A CA 1
ATOM 1566 C C . LYS A 1 123 ? -5.097 -26.558 15.649 1.00 69.63 123 LYS A C 1
ATOM 1567 O O . LYS A 1 123 ? -3.938 -26.577 15.219 1.00 72.24 123 LYS A O 1
ATOM 1586 N N . THR A 1 124 ? -5.374 -26.473 16.953 1.00 68.38 124 THR A N 1
ATOM 1587 C CA . THR A 1 124 ? -4.301 -26.456 17.943 1.00 70.99 124 THR A CA 1
ATOM 1588 C C . THR A 1 124 ? -3.515 -27.761 17.914 1.00 72.06 124 THR A C 1
ATOM 1589 O O . THR A 1 124 ? -2.281 -27.756 17.860 1.00 75.44 124 THR A O 1
ATOM 1600 N N . LYS A 1 125 ? -4.219 -28.895 17.950 1.00 74.77 125 LYS A N 1
ATOM 1601 C CA . LYS A 1 125 ? -3.550 -30.189 17.965 1.00 74.33 125 LYS A CA 1
ATOM 1602 C C . LYS A 1 125 ? -2.680 -30.405 16.734 1.00 73.80 125 LYS A C 1
ATOM 1603 O O . LYS A 1 125 ? -1.731 -31.195 16.791 1.00 76.66 125 LYS A O 1
ATOM 1609 N N . ALA A 1 126 ? -2.974 -29.722 15.626 1.00 71.18 126 ALA A N 1
ATOM 1610 C CA . ALA A 1 126 ? -2.193 -29.875 14.406 1.00 66.04 126 ALA A CA 1
ATOM 1611 C C . ALA A 1 126 ? -0.885 -29.094 14.431 1.00 73.67 126 ALA A C 1
ATOM 1612 O O . ALA A 1 126 ? -0.043 -29.302 13.551 1.00 80.12 126 ALA A O 1
ATOM 1619 N N . GLY A 1 127 ? -0.696 -28.204 15.401 1.00 75.76 127 GLY A N 1
ATOM 1620 C CA . GLY A 1 127 ? 0.552 -27.495 15.548 1.00 82.04 127 GLY A CA 1
ATOM 1621 C C . GLY A 1 127 ? 0.580 -26.175 14.805 1.00 81.44 127 GLY A C 1
ATOM 1622 O O . GLY A 1 127 ? -0.355 -25.814 14.082 1.00 78.90 127 GLY A O 1
ATOM 1626 N N . PRO A 1 128 ? 1.677 -25.428 14.969 1.00 83.74 128 PRO A N 1
ATOM 1627 C CA . PRO A 1 128 ? 1.759 -24.0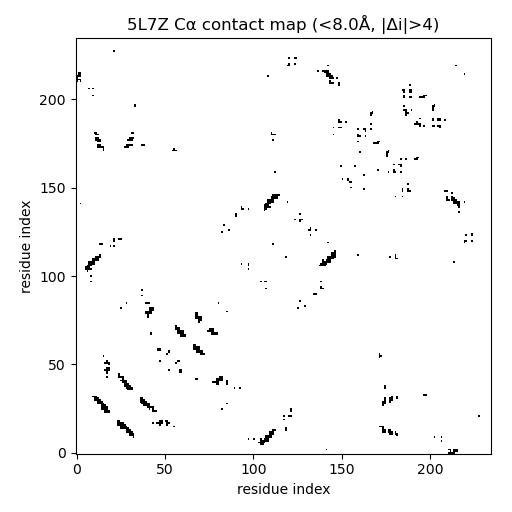85 14.370 1.00 83.07 128 PRO A CA 1
ATOM 1628 C C . PRO A 1 128 ? 1.912 -24.082 12.858 1.00 79.37 128 PRO A C 1
ATOM 1629 O O . PRO A 1 128 ? 1.838 -23.004 12.254 1.00 73.48 128 PRO A O 1
ATOM 1640 N N . SER A 1 129 ? 2.127 -25.233 12.228 1.00 81.70 129 SER A N 1
ATOM 1641 C CA . SER A 1 129 ? 2.274 -25.302 10.780 1.00 82.72 129 SER A CA 1
ATOM 1642 C C . SER A 1 129 ? 0.942 -25.455 10.054 1.00 79.08 129 SER A C 1
ATOM 1643 O O . SER A 1 129 ? 0.931 -25.506 8.820 1.00 80.45 129 SER A O 1
ATOM 1651 N N . SER A 1 130 ? -0.172 -25.526 10.779 1.00 75.59 130 SER A N 1
ATOM 1652 C CA . SER A 1 130 ? -1.472 -25.728 10.154 1.00 68.62 130 SER A CA 1
ATOM 1653 C C . SER A 1 130 ? -1.987 -24.420 9.568 1.00 69.67 130 SER A C 1
ATOM 1654 O O . SER A 1 130 ? -1.916 -23.369 10.212 1.00 70.53 130 SER A O 1
ATOM 1662 N N . ASP A 1 131 ? -2.507 -24.490 8.345 1.00 68.37 131 ASP A N 1
ATOM 1663 C CA . ASP A 1 131 ? -3.059 -23.326 7.665 1.00 68.44 131 ASP A CA 1
ATOM 1664 C C . ASP A 1 131 ? -4.560 -23.175 7.868 1.00 64.14 131 ASP A C 1
ATOM 1665 O O . ASP A 1 131 ? -5.145 -22.215 7.354 1.00 65.03 131 ASP A O 1
ATOM 1674 N N . GLY A 1 132 ? -5.197 -24.090 8.598 1.00 60.75 132 GLY A N 1
ATOM 1675 C CA . GLY A 1 132 ? -6.605 -23.983 8.898 1.00 57.52 132 GLY A CA 1
ATOM 1676 C C . GLY A 1 132 ? -7.340 -25.250 8.518 1.00 54.68 132 GLY A C 1
ATOM 1677 O O . GLY A 1 132 ? -6.732 -26.296 8.261 1.00 51.48 132 GLY A O 1
ATOM 1681 N N . ILE A 1 133 ? -8.666 -25.140 8.468 1.00 50.73 133 ILE A N 1
ATOM 1682 C CA . ILE A 1 133 ? -9.555 -26.275 8.266 1.00 47.43 133 ILE A CA 1
ATOM 1683 C C . ILE A 1 133 ? -10.317 -26.082 6.964 1.00 49.92 133 ILE A C 1
ATOM 1684 O O . ILE A 1 133 ? -10.732 -24.965 6.634 1.00 55.53 133 ILE A O 1
ATOM 1700 N N . VAL A 1 134 ? -10.503 -27.175 6.232 1.00 50.68 134 VAL A N 1
ATOM 1701 C CA . VAL A 1 134 ? -11.386 -27.215 5.073 1.00 50.59 134 VAL A CA 1
ATOM 1702 C C . VAL A 1 134 ? -12.551 -28.126 5.429 1.00 51.27 134 VAL A C 1
ATOM 1703 O O . VAL A 1 134 ? -12.357 -29.321 5.683 1.00 54.85 134 VAL A O 1
ATOM 1716 N N . LEU A 1 135 ? -13.753 -27.560 5.467 1.00 51.63 135 LEU A N 1
ATOM 1717 C CA . LEU A 1 135 ? -14.960 -28.332 5.735 1.00 46.17 135 LEU A CA 1
ATOM 1718 C C . LEU A 1 135 ? -15.463 -28.923 4.425 1.00 49.36 135 LEU A C 1
ATOM 1719 O O . LEU A 1 135 ? -15.709 -28.191 3.460 1.00 50.97 135 LEU A O 1
ATOM 1735 N N . ILE A 1 136 ? -15.609 -30.243 4.396 1.00 49.44 136 ILE A N 1
ATOM 1736 C CA . ILE A 1 136 ? -16.011 -30.979 3.204 1.00 47.96 136 ILE A CA 1
ATOM 1737 C C . ILE A 1 136 ? -17.450 -31.436 3.388 1.00 49.15 136 ILE A C 1
ATOM 1738 O O . ILE A 1 136 ? -17.782 -32.077 4.392 1.00 51.85 136 ILE A O 1
ATOM 1754 N N . TYR A 1 137 ? -18.302 -31.102 2.421 1.00 45.70 137 TYR A N 1
ATOM 1755 C CA . TYR A 1 137 ? -19.694 -31.520 2.414 1.00 50.58 137 TYR A CA 1
ATOM 1756 C C . TYR A 1 137 ? -20.006 -32.146 1.061 1.00 47.41 137 TYR A C 1
ATOM 1757 O O . TYR A 1 137 ? -19.231 -32.034 0.108 1.00 54.61 137 TYR A O 1
ATOM 1775 N N . HIS A 1 138 ? -21.155 -32.814 0.985 1.00 48.21 138 HIS A N 1
ATOM 1776 C CA . HIS A 1 138 ? -21.526 -33.599 -0.191 1.00 46.99 138 HIS A CA 1
ATOM 1777 C C . HIS A 1 138 ? -23.021 -33.435 -0.430 1.00 44.61 138 HIS A C 1
ATOM 1778 O O . HIS A 1 138 ? -23.832 -33.927 0.360 1.00 51.41 138 HIS A O 1
ATOM 1793 N N . GLU A 1 139 ? -23.384 -32.754 -1.515 1.00 48.24 139 GLU A N 1
ATOM 1794 C CA . GLU A 1 139 ? -24.786 -32.543 -1.856 1.00 50.74 139 GLU A CA 1
ATOM 1795 C C . GLU A 1 139 ? -24.860 -31.988 -3.271 1.00 53.62 139 GLU A C 1
ATOM 1796 O O . GLU A 1 139 ? -23.909 -31.376 -3.765 1.00 55.56 139 GLU A O 1
ATOM 1808 N N . GLU A 1 140 ? -26.007 -32.215 -3.919 1.00 63.33 140 GLU A N 1
ATOM 1809 C CA . GLU A 1 140 ? -26.211 -31.716 -5.276 1.00 68.77 140 GLU A CA 1
ATOM 1810 C C . GLU A 1 140 ? -26.555 -30.233 -5.279 1.00 65.21 140 GLU A C 1
ATOM 1811 O O . GLU A 1 140 ? -26.065 -29.480 -6.128 1.00 66.11 140 GLU A O 1
ATOM 1823 N N . ARG A 1 141 ? -27.399 -29.803 -4.347 1.00 63.85 141 ARG A N 1
ATOM 1824 C CA . ARG A 1 141 ? -27.863 -28.425 -4.262 1.00 61.35 141 ARG A CA 1
ATOM 1825 C C . ARG A 1 141 ? -27.175 -27.750 -3.083 1.00 55.80 141 ARG A C 1
ATOM 1826 O O . ARG A 1 141 ? -27.380 -28.147 -1.930 1.00 53.78 141 ARG A O 1
ATOM 1836 N N . LYS A 1 142 ? -26.360 -26.738 -3.373 1.00 56.37 142 LYS A N 1
ATOM 1837 C CA . LYS A 1 142 ? -25.596 -26.063 -2.331 1.00 52.54 142 LYS A CA 1
ATOM 1838 C C . LYS A 1 142 ? -26.528 -25.523 -1.254 1.00 50.08 142 LYS A C 1
ATOM 1839 O O . LYS A 1 142 ? -27.463 -24.768 -1.542 1.00 52.56 142 LYS A O 1
ATOM 1858 N N . PHE A 1 143 ? -26.265 -25.907 -0.004 1.00 46.03 143 PHE A N 1
ATOM 1859 C CA . PHE A 1 143 ? -27.175 -25.599 1.093 1.00 47.49 143 PHE A CA 1
ATOM 1860 C C . PHE A 1 143 ? -26.440 -25.584 2.431 1.00 45.55 143 PHE A C 1
ATOM 1861 O O . PHE A 1 143 ? -26.545 -24.618 3.193 1.00 47.17 143 PHE A O 1
ATOM 1878 N N . ILE A 1 144 ? -25.688 -26.644 2.711 1.00 46.78 144 ILE A N 1
ATOM 1879 C CA . ILE A 1 144 ? -25.002 -26.829 3.991 1.00 44.85 144 ILE A CA 1
ATOM 1880 C C . ILE A 1 144 ? -24.169 -25.598 4.340 1.00 50.12 144 ILE A C 1
ATOM 1881 O O . ILE A 1 144 ? -24.357 -25.022 5.421 1.00 51.82 144 ILE A O 1
ATOM 1897 N N . PRO A 1 145 ? -23.241 -25.156 3.485 1.00 49.38 145 PRO A N 1
ATOM 1898 C CA . PRO A 1 145 ? -22.432 -23.982 3.861 1.00 50.58 145 PRO A CA 1
ATOM 1899 C C . PRO A 1 145 ? -23.256 -22.726 4.089 1.00 48.95 145 PRO A C 1
ATOM 1900 O O . PRO A 1 145 ? -22.939 -21.941 4.991 1.00 50.66 145 PRO A O 1
ATOM 1911 N N . TYR A 1 146 ? -24.310 -22.511 3.299 1.00 50.50 146 TYR A N 1
ATOM 1912 C CA . TYR A 1 146 ? -25.134 -21.319 3.476 1.00 51.36 146 TYR A CA 1
ATOM 1913 C C . TYR A 1 146 ? -25.811 -21.312 4.841 1.00 50.00 146 TYR A C 1
ATOM 1914 O O . TYR A 1 146 ? -25.861 -20.275 5.514 1.00 53.90 146 TYR A O 1
ATOM 1932 N N . MET A 1 147 ? -26.350 -22.457 5.263 1.00 48.02 147 MET A N 1
ATOM 1933 C CA . MET A 1 147 ? -27.056 -22.517 6.539 1.00 47.47 147 MET A CA 1
ATOM 1934 C C . MET A 1 147 ? -26.108 -22.275 7.707 1.00 42.95 147 MET A C 1
ATOM 1935 O O . MET A 1 147 ? -26.440 -21.536 8.641 1.00 46.46 147 MET A O 1
ATOM 1949 N N . ILE A 1 148 ? -24.926 -22.891 7.673 1.00 46.64 148 ILE A N 1
ATOM 1950 C CA . ILE A 1 148 ? -23.971 -22.729 8.765 1.00 42.35 148 ILE A CA 1
ATOM 1951 C C . ILE A 1 148 ? -23.481 -21.288 8.832 1.00 44.60 148 ILE A C 1
ATOM 1952 O O . ILE A 1 148 ? -23.421 -20.685 9.910 1.00 48.17 148 ILE A O 1
ATOM 1968 N N . LEU A 1 149 ? -23.129 -20.712 7.681 1.00 45.43 149 LEU A N 1
ATOM 1969 C CA . LEU A 1 149 ? -22.657 -19.331 7.663 1.00 44.92 149 LEU A CA 1
ATOM 1970 C C . LEU A 1 149 ? -23.748 -18.369 8.116 1.00 49.43 149 LEU A C 1
ATOM 1971 O O . LEU A 1 149 ? -23.464 -17.363 8.777 1.00 52.34 149 LEU A O 1
ATOM 1987 N N . GLU A 1 150 ? -25.005 -18.659 7.770 1.00 46.82 150 GLU A N 1
ATOM 1988 C CA . GLU A 1 150 ? -26.102 -17.803 8.208 1.00 51.01 150 GLU A CA 1
ATOM 1989 C C . GLU A 1 150 ? -26.236 -17.820 9.725 1.00 48.84 150 GLU A C 1
ATOM 1990 O O . GLU A 1 150 ? -26.455 -16.775 10.349 1.00 50.71 150 GLU A O 1
ATOM 2002 N N . SER A 1 151 ? -26.103 -18.998 10.338 1.00 44.27 151 SER A N 1
ATOM 2003 C CA . SER A 1 151 ? -26.231 -19.095 11.788 1.00 49.98 151 SER A CA 1
ATOM 2004 C C . SER A 1 151 ? -25.060 -18.423 12.495 1.00 53.87 151 SER A C 1
ATOM 2005 O O . SER A 1 151 ? -25.242 -17.786 13.538 1.00 54.90 151 SER A O 1
ATOM 2013 N N . LEU A 1 152 ? -23.849 -18.560 11.949 1.00 52.57 152 LEU A N 1
ATOM 2014 C CA . LEU A 1 152 ? -22.700 -17.853 12.506 1.00 54.06 152 LEU A CA 1
ATOM 2015 C C . LEU A 1 152 ? -22.886 -16.346 12.396 1.00 53.83 152 LEU A C 1
ATOM 2016 O O . LEU A 1 152 ? -22.744 -15.615 13.382 1.00 59.44 152 LEU A O 1
ATOM 2032 N N . LYS A 1 153 ? -23.194 -15.865 11.189 1.00 58.65 153 LYS A N 1
ATOM 2033 C CA . LYS A 1 153 ? -23.464 -14.447 10.979 1.00 61.68 153 LYS A CA 1
ATOM 2034 C C . LYS A 1 153 ? -24.556 -13.947 11.915 1.00 61.71 153 LYS A 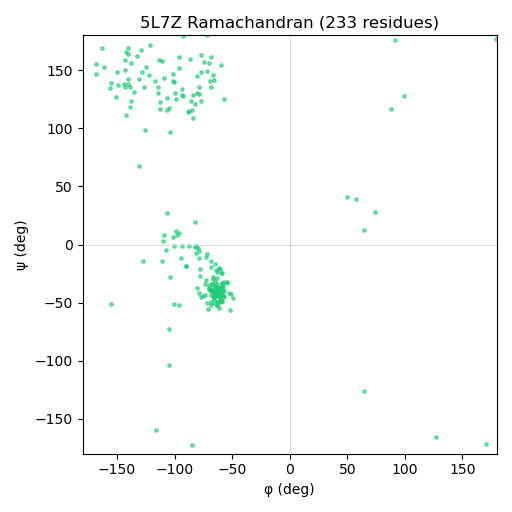C 1
ATOM 2035 O O . LYS A 1 153 ? -24.525 -12.792 12.354 1.00 60.73 153 LYS A O 1
ATOM 2054 N N . LYS A 1 154 ? -25.525 -14.809 12.233 1.00 61.52 154 LYS A N 1
ATOM 2055 C CA . LYS A 1 154 ? -26.622 -14.424 13.116 1.00 63.49 154 LYS A CA 1
ATOM 2056 C C . LYS A 1 154 ? -26.105 -13.954 14.470 1.00 61.42 154 LYS A C 1
ATOM 2057 O O . LYS A 1 154 ? -26.637 -13.001 15.051 1.00 61.82 154 LYS A O 1
ATOM 2076 N N . TYR A 1 155 ? -25.064 -14.608 14.987 1.00 62.08 155 TYR A N 1
ATOM 2077 C CA . TYR A 1 155 ? -24.569 -14.356 16.334 1.00 58.76 155 TYR A CA 1
ATOM 2078 C C . TYR A 1 155 ? -23.225 -13.636 16.349 1.00 61.36 155 TYR A C 1
ATOM 2079 O O . TYR A 1 155 ? -22.625 -13.492 17.420 1.00 64.18 155 TYR A O 1
ATOM 2097 N N . GLY A 1 156 ? -22.741 -13.178 15.198 1.00 62.64 156 GLY A N 1
ATOM 2098 C CA . GLY A 1 156 ? -21.479 -12.461 15.156 1.00 64.08 156 GLY A CA 1
ATOM 2099 C C . GLY A 1 156 ? -20.259 -13.337 15.336 1.00 59.35 156 GLY A C 1
ATOM 2100 O O . GLY A 1 156 ? -19.228 -12.860 15.818 1.00 58.57 156 GLY A O 1
ATOM 2104 N N . LEU A 1 157 ? -20.346 -14.610 14.955 1.00 58.95 157 LEU A N 1
ATOM 2105 C CA . LEU A 1 157 ? -19.260 -15.561 15.140 1.00 59.97 157 LEU A CA 1
ATOM 2106 C C . LEU A 1 157 ? -18.471 -15.808 13.862 1.00 58.29 157 LEU A C 1
ATOM 2107 O O . LEU A 1 157 ? -17.596 -16.679 13.846 1.00 58.87 157 LEU A O 1
ATOM 2123 N N . LEU A 1 158 ? -18.751 -15.058 12.796 1.00 62.84 158 LEU A N 1
ATOM 2124 C CA . LEU A 1 158 ? -18.103 -15.325 11.517 1.00 61.36 158 LEU A CA 1
ATOM 2125 C C . LEU A 1 158 ? -16.604 -15.054 11.584 1.00 64.81 158 LEU A C 1
ATOM 2126 O O . LEU A 1 158 ? -15.803 -15.839 11.062 1.00 66.74 158 LEU A O 1
ATOM 2142 N N . GLU A 1 159 ? -16.202 -13.951 12.220 1.00 68.09 159 GLU A N 1
ATOM 2143 C CA . GLU A 1 159 ? -14.778 -13.649 12.342 1.00 71.94 159 GLU A CA 1
ATOM 2144 C C . GLU A 1 159 ? -14.051 -14.751 13.102 1.00 67.24 159 GLU A C 1
ATOM 2145 O O . GLU A 1 159 ? -13.001 -15.235 12.666 1.00 64.76 159 GLU A O 1
ATOM 2157 N N . ARG A 1 160 ? -14.597 -15.160 14.249 1.00 66.25 160 ARG A N 1
ATOM 2158 C CA . ARG A 1 160 ? -13.987 -16.243 15.011 1.00 64.48 160 ARG A CA 1
ATOM 2159 C C . ARG A 1 160 ? -13.946 -17.529 14.196 1.00 63.52 160 ARG A C 1
ATOM 2160 O O . ARG A 1 160 ? -12.949 -18.261 14.224 1.00 66.21 160 ARG A O 1
ATOM 2181 N N . PHE A 1 161 ? -15.022 -17.819 13.462 1.00 59.86 161 PHE A N 1
ATOM 2182 C CA . PHE A 1 161 ? -15.065 -19.018 12.631 1.00 52.55 161 PHE A CA 1
ATOM 2183 C C . PHE A 1 161 ? -13.931 -19.021 11.612 1.00 55.53 161 PHE A C 1
ATOM 2184 O O . PHE A 1 161 ? -13.208 -20.014 11.473 1.00 55.76 161 PHE A O 1
ATOM 2201 N N . THR A 1 162 ? -13.748 -17.905 10.900 1.00 59.42 162 THR A N 1
ATOM 2202 C CA . THR A 1 162 ? -12.752 -17.847 9.835 1.00 61.74 162 THR A CA 1
ATOM 2203 C C . THR A 1 162 ? -11.327 -18.001 10.351 1.00 63.23 162 THR A C 1
ATOM 2204 O O . THR A 1 162 ? -10.423 -18.279 9.555 1.00 62.72 162 THR A O 1
ATOM 2215 N N . ALA A 1 163 ? -11.099 -17.820 11.653 1.00 60.01 163 ALA A N 1
ATOM 2216 C CA . ALA A 1 163 ? -9.764 -18.037 12.198 1.00 58.47 163 ALA A CA 1
ATOM 2217 C C . ALA A 1 163 ? -9.365 -19.506 12.125 1.00 60.83 163 ALA A C 1
ATOM 2218 O O . ALA A 1 163 ? -8.176 -19.818 11.991 1.00 61.65 163 ALA A O 1
ATOM 2225 N N . SER A 1 164 ? -10.336 -20.416 12.202 1.00 55.04 164 SER A N 1
ATOM 2226 C CA . SER A 1 164 ? -10.080 -21.849 12.114 1.00 55.31 164 SER A CA 1
ATOM 2227 C C . SER A 1 164 ? -10.392 -22.415 10.734 1.00 58.15 164 SER A C 1
ATOM 2228 O O . SER A 1 164 ? -9.556 -23.105 10.143 1.00 57.64 164 SER A O 1
ATOM 2236 N N . VAL A 1 165 ? -11.583 -22.141 10.210 1.00 55.49 165 VAL A N 1
ATOM 2237 C CA . VAL A 1 165 ? -12.017 -22.688 8.930 1.00 52.05 165 VAL A CA 1
ATOM 2238 C C . VAL A 1 165 ? -11.695 -21.692 7.825 1.00 52.56 165 VAL A C 1
ATOM 2239 O O . VAL A 1 165 ? -11.968 -20.493 7.957 1.00 56.86 165 VAL A O 1
ATOM 2243 N N . LYS A 1 166 ? -11.120 -22.190 6.731 1.00 53.37 166 LYS A N 1
ATOM 2244 C CA . LYS A 1 166 ? -10.747 -21.354 5.601 1.00 56.59 166 LYS A CA 1
ATOM 2245 C C . LYS A 1 166 ? -11.598 -21.591 4.361 1.00 57.95 166 LYS A C 1
ATOM 2246 O O . LYS A 1 166 ? -11.556 -20.766 3.441 1.00 60.13 166 LYS A O 1
ATOM 2265 N N . SER A 1 167 ? -12.370 -22.674 4.306 1.00 52.43 167 SER A N 1
ATOM 2266 C CA . SER A 1 167 ? -13.107 -22.974 3.086 1.00 51.63 167 SER A CA 1
ATOM 2267 C C . SER A 1 167 ? -14.126 -24.075 3.334 1.00 52.56 167 SER A C 1
ATOM 2268 O O . SER A 1 167 ? -13.901 -24.981 4.142 1.00 52.98 167 SER A O 1
ATOM 2276 N N . PHE A 1 168 ? -15.249 -23.974 2.626 1.00 51.77 168 PHE A N 1
ATOM 2277 C CA . PHE A 1 168 ? -16.158 -25.088 2.397 1.00 47.72 168 PHE A CA 1
ATOM 2278 C C . PHE A 1 168 ? -15.897 -25.641 1.002 1.00 49.04 168 PHE A C 1
ATOM 2279 O O . PHE A 1 168 ? -15.688 -24.877 0.056 1.00 55.06 168 PHE A O 1
ATOM 2296 N N . ALA A 1 169 ? -15.926 -26.966 0.869 1.00 48.94 169 ALA A N 1
ATOM 2297 C CA . ALA A 1 169 ? -15.651 -27.616 -0.410 1.00 49.49 169 ALA A CA 1
ATOM 2298 C C . ALA A 1 169 ? -16.639 -28.751 -0.622 1.00 48.15 169 ALA A C 1
ATOM 2299 O O . ALA A 1 169 ? -16.725 -29.661 0.208 1.00 48.89 169 ALA A O 1
ATOM 2306 N N . ASN A 1 170 ? -17.364 -28.706 -1.740 1.00 49.22 170 ASN A N 1
ATOM 2307 C CA . ASN A 1 170 ? -18.326 -29.749 -2.078 1.00 50.58 170 ASN A CA 1
ATOM 2308 C C . ASN A 1 170 ? -17.598 -30.893 -2.774 1.00 53.47 170 ASN A C 1
ATOM 2309 O O . ASN A 1 170 ? -17.050 -30.713 -3.867 1.00 57.54 170 ASN A O 1
ATOM 2320 N N . SER A 1 171 ? -17.590 -32.067 -2.145 1.00 53.88 171 SER A N 1
ATOM 2321 C CA . SER A 1 171 ? -16.894 -33.225 -2.695 1.00 51.98 171 SER A CA 1
ATOM 2322 C C . SER A 1 171 ? -17.698 -33.952 -3.763 1.00 56.47 171 SER A C 1
ATOM 2323 O O . SER A 1 171 ? -17.203 -34.938 -4.319 1.00 57.76 171 SER A O 1
ATOM 2331 N N . ILE A 1 172 ? -18.919 -33.501 -4.062 1.00 58.73 172 ILE A N 1
ATOM 2332 C CA . ILE A 1 172 ? -19.746 -34.195 -5.040 1.00 59.31 172 ILE A CA 1
ATOM 2333 C C . ILE A 1 172 ? -19.104 -34.181 -6.418 1.00 60.87 172 ILE A C 1
ATOM 2334 O O . ILE A 1 172 ? -19.399 -35.049 -7.247 1.00 63.80 172 ILE A O 1
ATOM 2350 N N . ASN A 1 173 ? -18.228 -33.213 -6.688 1.00 66.98 173 ASN A N 1
ATOM 2351 C CA . ASN A 1 173 ? -17.583 -33.149 -7.994 1.00 75.46 173 ASN A CA 1
ATOM 2352 C C . ASN A 1 173 ? -16.635 -34.321 -8.210 1.00 74.14 173 ASN A C 1
ATOM 2353 O O . ASN A 1 173 ? -16.492 -34.796 -9.342 1.00 75.34 173 ASN A O 1
ATOM 2364 N N . LEU A 1 174 ? -15.979 -34.800 -7.149 1.00 73.81 174 LEU A N 1
ATOM 2365 C CA . LEU A 1 174 ? -15.196 -36.027 -7.264 1.00 77.80 174 LEU A CA 1
ATOM 2366 C C . LEU A 1 174 ? -16.073 -37.181 -7.731 1.00 79.72 174 LEU A C 1
ATOM 2367 O O . LEU A 1 174 ? -15.689 -37.952 -8.618 1.00 81.60 174 LEU A O 1
ATOM 2383 N N . ALA A 1 175 ? -17.261 -37.313 -7.138 1.00 79.83 175 ALA A N 1
ATOM 2384 C CA . ALA A 1 175 ? -18.165 -38.393 -7.516 1.00 84.40 175 ALA A CA 1
ATOM 2385 C C . ALA A 1 175 ? -18.594 -38.268 -8.972 1.00 85.95 175 ALA A C 1
ATOM 2386 O O . ALA A 1 175 ? -18.697 -39.273 -9.685 1.00 88.49 175 ALA A O 1
ATOM 2393 N N . LYS A 1 176 ? -18.847 -37.041 -9.434 1.00 87.11 176 LYS A N 1
ATOM 2394 C CA . LYS A 1 176 ? -19.266 -36.847 -10.819 1.00 91.59 176 LYS A CA 1
ATOM 2395 C C . LYS A 1 176 ? -18.170 -37.249 -11.797 1.00 93.41 176 LYS A C 1
ATOM 2396 O O . LYS A 1 176 ? -18.467 -37.707 -12.906 1.00 97.39 176 LYS A O 1
ATOM 2415 N N . ALA A 1 177 ? -16.903 -37.092 -11.409 1.00 94.16 177 ALA A N 1
ATOM 2416 C CA . ALA A 1 177 ? -15.795 -37.470 -12.276 1.00 96.65 177 ALA A CA 1
ATOM 2417 C C . ALA A 1 177 ? -15.541 -38.971 -12.284 1.00 94.75 177 ALA A C 1
ATOM 2418 O O . ALA A 1 177 ? -14.931 -39.477 -13.234 1.00 94.97 177 ALA A O 1
ATOM 2425 N N . SER A 1 178 ? -15.990 -39.692 -11.258 1.00 95.05 178 SER A N 1
ATOM 2426 C CA . SER A 1 178 ? -15.788 -41.130 -11.160 1.00 100.02 178 SER A CA 1
ATOM 2427 C C . SER A 1 178 ? -17.007 -41.929 -11.606 1.00 103.93 178 SER A C 1
ATOM 2428 O O . SER A 1 178 ? -17.053 -43.143 -11.382 1.00 108.88 178 SER A O 1
ATOM 2432 N N . ILE A 1 179 ? -17.988 -41.281 -12.230 1.00 103.23 179 ILE A N 1
ATOM 2433 C CA . ILE A 1 179 ? -19.204 -41.958 -12.669 1.00 105.42 179 ILE A CA 1
ATOM 2434 C C . ILE A 1 179 ? -19.326 -41.921 -14.189 1.00 106.61 179 ILE A C 1
ATOM 2435 O O . ILE A 1 179 ? -20.371 -42.259 -14.745 1.00 107.65 179 ILE A O 1
ATOM 2439 N N . ILE A 1 184 ? -23.789 -42.677 -15.379 1.00 129.21 184 ILE A N 1
ATOM 2440 C CA . ILE A 1 184 ? -24.081 -42.448 -13.969 1.00 131.54 184 ILE A CA 1
ATOM 2441 C C . ILE A 1 184 ? -24.301 -40.963 -13.695 1.00 135.56 184 ILE A C 1
ATOM 2442 O O . ILE A 1 184 ? -23.392 -40.151 -13.869 1.00 137.15 184 ILE A O 1
ATOM 2444 N N . LYS A 1 185 ? -25.514 -40.616 -13.263 1.00 137.04 185 LYS A N 1
ATOM 2445 C CA . LYS A 1 185 ? -25.866 -39.225 -13.002 1.00 136.07 185 LYS A CA 1
ATOM 2446 C C . LYS A 1 185 ? -25.905 -38.931 -11.507 1.00 133.93 185 LYS A C 1
ATOM 2447 O O . LYS A 1 185 ? -25.012 -38.259 -10.979 1.00 133.73 185 LYS A O 1
ATOM 2453 N N . ASN A 1 186 ? -26.929 -39.428 -10.818 1.00 129.46 186 ASN A N 1
ATOM 2454 C CA . ASN A 1 186 ? -27.153 -39.130 -9.409 1.00 126.15 186 ASN A CA 1
ATOM 2455 C C . ASN A 1 186 ? -26.938 -40.392 -8.583 1.00 128.30 186 ASN A C 1
ATOM 2456 O O . ASN A 1 186 ? -27.600 -41.410 -8.813 1.00 129.87 186 ASN A O 1
ATOM 2460 N N . TYR A 1 187 ? -26.014 -40.318 -7.626 1.00 127.86 187 TYR A N 1
ATOM 2461 C CA . TYR A 1 187 ? -25.761 -41.394 -6.678 1.00 128.49 187 TYR A CA 1
ATOM 2462 C C . TYR A 1 187 ? -25.637 -40.797 -5.285 1.00 128.78 187 TYR A C 1
ATOM 2463 O O . TYR A 1 187 ? -24.906 -39.820 -5.089 1.00 134.24 187 TYR A O 1
ATOM 2474 N N . SER A 1 188 ? -26.346 -41.383 -4.324 1.00 122.50 188 SER A N 1
ATOM 2475 C CA . SER A 1 188 ? -26.325 -40.884 -2.958 1.00 117.14 188 SER A CA 1
ATOM 2476 C C . SER A 1 188 ? -24.977 -41.190 -2.305 1.00 113.01 188 SER A C 1
ATOM 2477 O O . SER A 1 188 ? -24.078 -41.782 -2.909 1.00 116.22 188 SER A O 1
ATOM 2482 N N . LEU A 1 189 ? -24.838 -40.775 -1.045 1.00 104.56 189 LEU A N 1
ATOM 2483 C CA . LEU A 1 189 ? -23.625 -41.082 -0.294 1.00 101.26 189 LEU A CA 1
ATOM 2484 C C . LEU A 1 189 ? -23.562 -42.565 0.052 1.00 102.99 189 LEU A C 1
ATOM 2485 O O . LEU A 1 189 ? -22.583 -43.249 -0.266 1.00 108.79 189 LEU A O 1
ATOM 2492 N N . ARG A 1 190 ? -24.604 -43.081 0.710 1.00 99.10 190 ARG A N 1
ATOM 2493 C CA . ARG A 1 190 ? -24.646 -44.506 1.019 1.00 97.39 190 ARG A CA 1
ATOM 2494 C C . ARG A 1 190 ? -24.528 -45.349 -0.244 1.00 96.12 190 ARG A C 1
ATOM 2495 O O . ARG A 1 190 ? -23.966 -46.449 -0.205 1.00 94.22 190 ARG A O 1
ATOM 2501 N N . LYS A 1 191 ? -25.042 -44.849 -1.369 1.00 98.11 191 LYS A N 1
ATOM 2502 C CA . LYS A 1 191 ? -24.905 -45.566 -2.633 1.00 104.52 191 LYS A CA 1
ATOM 2503 C C . LYS A 1 191 ? -23.446 -45.629 -3.068 1.00 103.11 191 LYS A C 1
ATOM 2504 O O . LYS A 1 191 ? -22.946 -46.693 -3.452 1.00 102.22 191 LYS A O 1
ATOM 2510 N N . LEU A 1 192 ? -22.744 -44.493 -3.013 1.00 100.93 192 LEU A N 1
ATOM 2511 C CA . LEU A 1 192 ? -21.339 -44.469 -3.407 1.00 93.24 192 LEU A CA 1
ATOM 2512 C C . LEU A 1 192 ? -20.483 -45.294 -2.453 1.00 91.02 192 LEU A C 1
ATOM 2513 O O . LEU A 1 192 ? -19.597 -46.035 -2.892 1.00 88.87 192 LEU A O 1
ATOM 2520 N N . SER A 1 193 ? -20.733 -45.180 -1.146 1.00 93.52 193 SER A N 1
ATOM 2521 C CA . SER A 1 193 ? -19.944 -45.931 -0.174 1.00 98.01 193 SER A CA 1
ATOM 2522 C C . SER A 1 193 ? -20.047 -47.431 -0.421 1.00 109.91 193 SER A C 1
ATOM 2523 O O . SER A 1 193 ? -19.039 -48.146 -0.379 1.00 118.03 193 SER A O 1
ATOM 2529 N N . LYS A 1 194 ? -21.260 -47.927 -0.677 1.00 112.55 194 LYS A N 1
ATOM 2530 C CA . LYS A 1 194 ? -21.431 -49.348 -0.960 1.00 117.07 194 LYS A CA 1
ATOM 2531 C C . LYS A 1 194 ? -20.684 -49.751 -2.225 1.00 126.70 194 LYS A C 1
ATOM 2532 O O . LYS A 1 194 ? -20.015 -50.791 -2.256 1.00 126.22 194 LYS A O 1
ATOM 2538 N N . ILE A 1 195 ? -20.785 -48.940 -3.279 1.00 138.43 195 ILE A N 1
ATOM 2539 C CA . ILE A 1 195 ? -20.096 -49.248 -4.532 1.00 148.02 195 ILE A CA 1
ATOM 2540 C C . ILE A 1 195 ? -18.590 -49.295 -4.307 1.00 143.23 195 ILE A C 1
ATOM 2541 O O . ILE A 1 195 ? -17.923 -50.288 -4.621 1.00 142.08 195 ILE A O 1
ATOM 2548 N N . LEU A 1 196 ? -18.031 -48.215 -3.756 1.00 136.29 196 LEU A N 1
ATOM 2549 C CA . LEU A 1 196 ? -16.591 -48.141 -3.539 1.00 128.96 196 LEU A CA 1
ATOM 2550 C C . LEU A 1 196 ? -16.089 -49.219 -2.586 1.00 134.14 196 LEU A C 1
ATOM 2551 O O . LEU A 1 196 ? -14.891 -49.522 -2.590 1.00 136.79 196 LEU A O 1
ATOM 2558 N N . SER A 1 197 ? -16.969 -49.799 -1.776 1.00 134.85 197 SER A N 1
ATOM 2559 C CA . SER A 1 197 ? -16.579 -50.842 -0.833 1.00 133.15 197 SER A CA 1
ATOM 2560 C C . SER A 1 197 ? -17.027 -52.214 -1.327 1.00 134.63 197 SER A C 1
ATOM 2561 O O . SER A 1 197 ? -16.409 -53.231 -1.011 1.00 136.54 197 SER A O 1
ATOM 2566 N N . LEU A 1 256 ? -26.249 -48.263 9.278 1.00 118.68 256 LEU A N 1
ATOM 2567 C CA . LEU A 1 256 ? -26.104 -46.842 9.571 1.00 112.00 256 LEU A CA 1
ATOM 2568 C C . LEU A 1 256 ? -27.196 -46.039 8.872 1.00 97.45 256 LEU A C 1
ATOM 2569 O O . LEU A 1 256 ? -27.391 -46.159 7.662 1.00 98.29 256 LEU A O 1
ATOM 2572 N N . PHE A 1 257 ? -27.901 -45.214 9.642 1.00 82.56 257 PHE A N 1
ATOM 2573 C CA . PHE A 1 257 ? -29.033 -44.442 9.138 1.00 68.84 257 PHE A CA 1
ATOM 2574 C C . PHE A 1 257 ? -28.518 -43.125 8.568 1.00 62.25 257 PHE A C 1
ATOM 2575 O O . PHE A 1 257 ? -27.997 -42.283 9.306 1.00 64.46 257 PHE A O 1
ATOM 2592 N N . ASP A 1 258 ? -28.675 -42.941 7.256 1.00 57.23 258 ASP A N 1
ATOM 2593 C CA . ASP A 1 258 ? -28.124 -41.777 6.571 1.00 57.63 258 ASP A CA 1
ATOM 2594 C C . ASP A 1 258 ? -28.974 -40.521 6.735 1.00 53.82 258 ASP A C 1
ATOM 2595 O O . ASP A 1 258 ? -28.587 -39.464 6.226 1.00 46.86 258 ASP A O 1
ATOM 2604 N N . GLY A 1 259 ? -30.123 -40.602 7.405 1.00 53.51 259 GLY A N 1
ATOM 2605 C CA . GLY A 1 259 ? -30.830 -39.391 7.783 1.00 50.99 259 GLY A CA 1
ATOM 2606 C C . GLY A 1 259 ? -30.167 -38.618 8.906 1.00 50.36 259 GLY A C 1
ATOM 2607 O O . GLY A 1 259 ? -30.559 -37.476 9.168 1.00 46.06 259 GLY A O 1
ATOM 2611 N N . ASN A 1 260 ? -29.172 -39.214 9.560 1.00 48.34 260 ASN A N 1
ATOM 2612 C CA . ASN A 1 260 ? -28.462 -38.590 10.668 1.00 49.54 260 ASN A CA 1
ATOM 2613 C C . ASN A 1 260 ? -27.236 -37.857 10.138 1.00 48.36 260 ASN A C 1
ATOM 2614 O O . ASN A 1 260 ? -26.420 -38.441 9.419 1.00 47.95 260 ASN A O 1
ATOM 2625 N N . ALA A 1 261 ? -27.107 -36.577 10.501 1.00 49.75 261 ALA A N 1
ATOM 2626 C CA . ALA A 1 261 ? -26.014 -35.765 9.977 1.00 44.84 261 ALA A CA 1
ATOM 2627 C C . ALA A 1 261 ? -24.650 -36.351 10.323 1.00 45.42 261 ALA A C 1
ATOM 2628 O O . ALA A 1 261 ? -23.703 -36.217 9.540 1.00 45.69 261 ALA A O 1
ATOM 2635 N N . SER A 1 262 ? -24.522 -36.993 11.488 1.00 45.72 262 SER A N 1
ATOM 2636 C CA . SER A 1 262 ? -23.229 -37.545 11.879 1.00 50.10 262 SER A CA 1
ATOM 2637 C C . SER A 1 262 ? -22.822 -38.701 10.976 1.00 52.10 262 SER A C 1
ATOM 2638 O O . SER A 1 262 ? -21.629 -38.887 10.708 1.00 51.34 262 SER A O 1
ATOM 2646 N N . VAL A 1 263 ? -23.792 -39.484 10.500 1.00 51.35 263 VAL A N 1
ATOM 2647 C CA . VAL A 1 263 ? -23.491 -40.563 9.564 1.00 43.31 263 VAL A CA 1
ATOM 2648 C C . VAL A 1 263 ? -23.050 -39.994 8.223 1.00 45.75 263 VAL A C 1
ATOM 2649 O O . VAL A 1 263 ? -22.121 -40.510 7.590 1.00 49.08 263 VAL A O 1
ATOM 2662 N N . ARG A 1 264 ? -23.704 -38.923 7.766 1.00 42.68 264 ARG A N 1
ATOM 2663 C CA . ARG A 1 264 ? -23.357 -38.345 6.472 1.00 45.16 264 ARG A CA 1
ATOM 2664 C C . ARG A 1 264 ? -22.031 -37.599 6.524 1.00 49.74 264 ARG A C 1
ATOM 2665 O O . ARG A 1 264 ? -21.319 -37.538 5.515 1.00 53.41 264 ARG A O 1
ATOM 2686 N N . ALA A 1 265 ? -21.682 -37.023 7.677 1.00 48.07 265 ALA A N 1
ATOM 2687 C CA . ALA A 1 265 ? -20.391 -36.354 7.798 1.00 48.33 265 ALA A CA 1
ATOM 2688 C C . ALA A 1 265 ? -19.249 -37.350 7.648 1.00 48.21 265 ALA A C 1
ATOM 2689 O O . ALA A 1 265 ? -18.229 -37.050 7.017 1.00 51.20 265 ALA A O 1
ATOM 2696 N N . LYS A 1 266 ? -19.407 -38.546 8.219 1.00 47.21 266 LYS A N 1
ATOM 2697 C CA . LYS A 1 266 ? -18.412 -39.597 8.038 1.00 43.91 266 LYS A CA 1
ATOM 2698 C C . LYS A 1 266 ? -18.373 -40.075 6.591 1.00 54.04 266 LYS A C 1
ATOM 2699 O O . LYS A 1 266 ? -17.291 -40.246 6.016 1.00 55.98 266 LYS A O 1
ATOM 2718 N N . LEU A 1 267 ? -19.544 -40.294 5.984 1.00 59.00 267 LEU A N 1
ATOM 2719 C CA . LEU A 1 267 ? -19.593 -40.797 4.614 1.00 59.74 267 LEU A CA 1
ATOM 2720 C C . LEU A 1 267 ? -18.955 -39.819 3.637 1.00 57.29 267 LEU A C 1
ATOM 2721 O O . LEU A 1 267 ? -18.195 -40.225 2.751 1.00 62.43 267 LEU A O 1
ATOM 2737 N N . ALA A 1 268 ? -19.258 -38.526 3.773 1.00 51.01 268 ALA A N 1
ATOM 2738 C CA . ALA A 1 268 ? -18.676 -37.539 2.870 1.00 49.54 268 ALA A CA 1
ATOM 2739 C C . ALA A 1 268 ? -17.155 -37.587 2.914 1.00 54.08 268 ALA A C 1
ATOM 2740 O O . ALA A 1 268 ? -16.491 -37.469 1.878 1.00 53.32 268 ALA A O 1
ATOM 2747 N N . PHE A 1 269 ? -16.585 -37.768 4.108 1.00 56.34 269 PHE A N 1
ATOM 2748 C CA . PHE A 1 269 ? -15.134 -37.844 4.242 1.00 55.11 269 PHE A CA 1
ATOM 2749 C C . PHE A 1 269 ? -14.591 -39.113 3.596 1.00 52.85 269 PHE A C 1
ATOM 2750 O O . PHE A 1 269 ? -13.669 -39.059 2.774 1.00 54.19 269 PHE A O 1
ATOM 2767 N N . ASP A 1 270 ? -15.152 -40.269 3.958 1.00 54.74 270 ASP A N 1
ATOM 2768 C CA . ASP A 1 2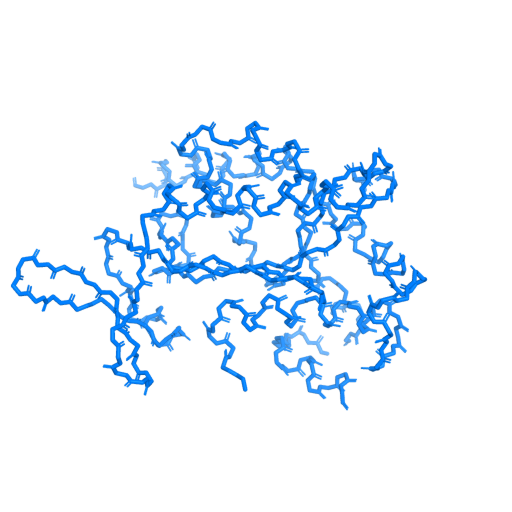70 ? -14.602 -41.537 3.490 1.00 54.98 270 ASP A CA 1
ATOM 2769 C C . ASP A 1 270 ? -14.743 -41.686 1.980 1.00 58.49 270 ASP A C 1
ATOM 2770 O O . ASP A 1 270 ? -13.805 -42.127 1.306 1.00 62.36 270 ASP A O 1
ATOM 2779 N N . VAL A 1 271 ? -15.903 -41.327 1.428 1.00 57.45 271 VAL A N 1
ATOM 2780 C CA . VAL A 1 271 ? -16.087 -41.403 -0.019 1.00 56.10 271 VAL A CA 1
ATOM 2781 C C . VAL A 1 271 ? -15.058 -40.535 -0.728 1.00 55.87 271 VAL A C 1
ATOM 2782 O O . VAL A 1 271 ? -14.472 -40.940 -1.739 1.00 55.15 271 VAL A O 1
ATOM 2795 N N . ALA A 1 272 ? -14.828 -39.324 -0.218 1.00 57.39 272 ALA A N 1
ATOM 2796 C CA . ALA A 1 272 ? -13.845 -38.441 -0.835 1.00 51.44 272 ALA A CA 1
ATOM 2797 C C . ALA A 1 272 ? -12.440 -39.015 -0.709 1.00 49.93 272 ALA A C 1
ATOM 2798 O O . ALA A 1 272 ? -11.625 -38.884 -1.629 1.00 52.67 272 ALA A O 1
ATOM 2805 N N . LEU A 1 273 ? -12.138 -39.656 0.421 1.00 48.88 273 LEU A N 1
ATOM 2806 C CA . LEU A 1 273 ? -10.832 -40.282 0.587 1.00 50.99 273 LEU A CA 1
ATOM 2807 C C . LEU A 1 273 ? -10.672 -41.468 -0.357 1.00 58.13 273 LEU A C 1
ATOM 2808 O O . LEU A 1 273 ? -9.588 -41.686 -0.910 1.00 55.18 273 LEU A O 1
ATOM 2824 N N . GLN A 1 274 ? -11.741 -42.244 -0.550 1.00 58.91 274 GLN A N 1
ATOM 2825 C CA . GLN A 1 274 ? -11.689 -43.379 -1.467 1.00 57.99 274 GLN A CA 1
ATOM 2826 C C . GLN A 1 274 ? -11.505 -42.913 -2.906 1.00 56.43 274 GLN A C 1
ATOM 2827 O O . GLN A 1 274 ? -10.628 -43.409 -3.623 1.00 55.77 274 GLN A O 1
ATOM 2841 N N . LEU A 1 275 ? -12.328 -41.962 -3.348 1.00 55.42 275 LEU A N 1
ATOM 2842 C CA . LEU A 1 275 ? -12.264 -41.518 -4.736 1.00 58.73 275 LEU A CA 1
ATOM 2843 C C . LEU A 1 275 ? -10.944 -40.817 -5.034 1.00 59.74 275 LEU A C 1
ATOM 2844 O O . LEU A 1 275 ? -10.347 -41.034 -6.095 1.00 58.25 275 LEU A O 1
ATOM 2860 N N . SER A 1 276 ? -10.469 -39.978 -4.112 1.00 58.38 276 SER A N 1
ATOM 2861 C CA . SER A 1 276 ? -9.238 -39.235 -4.353 1.00 52.66 276 SER A CA 1
ATOM 2862 C C . SER A 1 276 ? -8.015 -40.141 -4.390 1.00 50.28 276 SER A C 1
ATOM 2863 O O . SER A 1 276 ? -6.981 -39.741 -4.935 1.00 49.53 276 SER A O 1
ATOM 2871 N N . ASN A 1 277 ? -8.109 -41.346 -3.830 1.00 49.56 277 ASN A N 1
ATOM 2872 C CA . ASN A 1 277 ? -7.000 -42.288 -3.810 1.00 53.39 277 ASN A CA 1
ATOM 2873 C C . ASN A 1 277 ? -7.219 -43.488 -4.720 1.00 56.45 277 ASN A C 1
ATOM 2874 O O . ASN A 1 277 ? -6.366 -44.383 -4.754 1.00 54.94 277 ASN A O 1
ATOM 2885 N N . SER A 1 278 ? -8.330 -43.532 -5.457 1.00 58.06 278 SER A N 1
ATOM 2886 C CA . SER A 1 278 ? -8.628 -44.655 -6.344 1.00 55.13 278 SER A CA 1
ATOM 2887 C C . SER A 1 278 ? -8.474 -45.978 -5.602 1.00 54.89 278 SER A C 1
ATOM 2888 O O . SER A 1 278 ? -7.953 -46.961 -6.134 1.00 61.30 278 SER A O 1
ATOM 2896 N N . ASP A 1 279 ? -8.933 -45.997 -4.353 1.00 56.79 279 ASP A N 1
ATOM 2897 C CA . ASP A 1 279 ? -8.729 -47.125 -3.458 1.00 62.52 279 ASP A CA 1
ATOM 2898 C C . ASP A 1 279 ? -9.970 -47.298 -2.597 1.00 66.67 279 ASP A C 1
ATOM 2899 O O . ASP A 1 279 ? -10.514 -46.320 -2.078 1.00 67.04 279 ASP A O 1
ATOM 2908 N N . GLY A 1 280 ? -10.415 -48.548 -2.453 1.00 68.80 280 GLY A N 1
ATOM 2909 C CA . GLY A 1 280 ? -11.593 -48.820 -1.651 1.00 66.40 280 GLY A CA 1
ATOM 2910 C C . GLY A 1 280 ? -11.331 -48.802 -0.161 1.00 69.33 280 GLY A C 1
ATOM 2911 O O . GLY A 1 280 ? -12.241 -48.520 0.624 1.00 71.44 280 GLY A O 1
ATOM 2915 N N . LYS A 1 281 ? -10.099 -49.098 0.252 1.00 71.30 281 LYS A N 1
ATOM 2916 C CA . LYS A 1 281 ? -9.714 -49.115 1.663 1.00 72.12 281 LYS A CA 1
ATOM 2917 C C . LYS A 1 281 ? -8.428 -48.319 1.840 1.00 70.47 281 LYS A C 1
ATOM 2918 O O . LYS A 1 281 ? -7.371 -48.878 2.158 1.00 71.49 281 LYS A O 1
ATOM 2924 N N . PRO A 1 282 ? -8.481 -47.004 1.642 1.00 70.99 282 PRO A N 1
ATOM 2925 C CA . PRO A 1 282 ? -7.296 -46.177 1.882 1.00 71.02 282 PRO A CA 1
ATOM 2926 C C . PRO A 1 282 ? -7.042 -45.999 3.370 1.00 73.40 282 PRO A C 1
ATOM 2927 O O . PRO A 1 282 ? -7.939 -46.128 4.206 1.00 77.73 282 PRO A O 1
ATOM 2938 N N . GLU A 1 283 ? -5.789 -45.700 3.694 1.00 76.36 283 GLU A N 1
ATOM 2939 C CA . GLU A 1 283 ? -5.401 -45.473 5.080 1.00 80.09 283 GLU A CA 1
ATOM 2940 C C . GLU A 1 283 ? -5.710 -44.030 5.463 1.00 78.22 283 GLU A C 1
ATOM 2941 O O . GLU A 1 283 ? -5.032 -43.110 4.989 1.00 74.89 283 GLU A O 1
ATOM 2953 N N . PRO A 1 284 ? -6.715 -43.781 6.311 1.00 76.81 284 PRO A N 1
ATOM 2954 C CA . PRO A 1 284 ? -7.066 -42.390 6.642 1.00 77.01 284 PRO A CA 1
ATOM 2955 C C . PRO A 1 284 ? -6.010 -41.668 7.462 1.00 75.21 284 PRO A C 1
ATOM 2956 O O . PRO A 1 284 ? -6.080 -40.437 7.576 1.00 75.66 284 PRO A O 1
ATOM 2967 N N . LYS A 1 285 ? -5.044 -42.384 8.035 1.00 74.69 285 LYS A N 1
ATOM 2968 C CA . LYS A 1 285 ? -3.929 -41.775 8.745 1.00 73.54 285 LYS A CA 1
ATOM 2969 C C . LYS A 1 285 ? -2.677 -41.677 7.882 1.00 72.80 285 LYS A C 1
ATOM 2970 O O . LYS A 1 285 ? -1.608 -41.331 8.393 1.00 71.77 285 LYS A O 1
ATOM 2976 N N . SER A 1 286 ? -2.786 -41.975 6.589 1.00 71.08 286 SER A N 1
ATOM 2977 C CA . SER A 1 286 ? -1.648 -41.896 5.687 1.00 66.18 286 SER A CA 1
ATOM 2978 C C . SER A 1 286 ? -1.470 -40.465 5.198 1.00 62.41 286 SER A C 1
ATOM 2979 O O . SER A 1 286 ? -2.417 -39.844 4.707 1.00 64.21 286 SER A O 1
ATOM 2987 N N . SER A 1 287 ? -0.248 -39.947 5.332 1.00 57.86 287 SER A N 1
ATOM 2988 C CA . SER A 1 287 ? 0.032 -38.586 4.890 1.00 55.57 287 SER A CA 1
ATOM 2989 C C . SER A 1 287 ? -0.292 -38.409 3.412 1.00 51.13 287 SER A C 1
ATOM 2990 O O . SER A 1 287 ? -0.895 -37.403 3.018 1.00 52.75 287 SER A O 1
ATOM 2998 N N . GLU A 1 288 ? 0.097 -39.375 2.576 1.00 48.08 288 GLU A N 1
ATOM 2999 C CA . GLU A 1 288 ? -0.142 -39.245 1.142 1.00 48.94 288 GLU A CA 1
ATOM 3000 C C . GLU A 1 288 ? -1.626 -39.367 0.817 1.00 48.02 288 GLU A C 1
ATOM 3001 O O . GLU A 1 288 ? -2.132 -38.663 -0.064 1.00 50.33 288 GLU A O 1
ATOM 3013 N N . ALA A 1 289 ? -2.339 -40.254 1.513 1.00 45.91 289 ALA A N 1
ATOM 3014 C CA . ALA A 1 289 ? -3.770 -40.405 1.267 1.00 51.04 289 ALA A CA 1
ATOM 3015 C C . ALA A 1 289 ? -4.509 -39.099 1.532 1.00 50.56 289 ALA A C 1
ATOM 3016 O O . ALA A 1 289 ? -5.326 -38.657 0.716 1.00 52.50 289 ALA A O 1
ATOM 3023 N N . LEU A 1 290 ? -4.231 -38.464 2.672 1.00 55.05 290 LEU A N 1
ATOM 3024 C CA . LEU A 1 290 ? -4.858 -37.181 2.976 1.00 52.67 290 LEU A CA 1
ATOM 3025 C C . LEU A 1 290 ? -4.400 -36.104 2.003 1.00 51.72 290 LEU A C 1
ATOM 3026 O O . LEU A 1 290 ? -5.180 -35.217 1.636 1.00 54.73 290 LEU A O 1
ATOM 3042 N N . GLU A 1 291 ? -3.138 -36.165 1.574 1.00 55.08 291 GLU A N 1
ATOM 3043 C CA . GLU A 1 291 ? -2.640 -35.195 0.605 1.00 51.76 291 GLU A CA 1
ATOM 3044 C C . GLU A 1 291 ? -3.326 -35.372 -0.744 1.00 49.45 291 GLU A C 1
ATOM 3045 O O . GLU A 1 291 ? -3.670 -34.386 -1.407 1.00 53.50 291 GLU A O 1
ATOM 3057 N N . ASN A 1 292 ? -3.532 -36.621 -1.170 1.00 45.60 292 ASN A N 1
ATOM 3058 C CA . ASN A 1 292 ? -4.317 -36.868 -2.375 1.00 54.94 292 ASN A CA 1
ATOM 3059 C C . ASN A 1 292 ? -5.726 -36.311 -2.225 1.00 53.65 292 ASN A C 1
ATOM 3060 O O . ASN A 1 292 ? -6.265 -35.695 -3.153 1.00 50.81 292 ASN A O 1
ATOM 3071 N N . MET A 1 293 ? -6.335 -36.514 -1.055 1.00 50.21 293 MET A N 1
ATOM 3072 C CA . MET A 1 293 ? -7.692 -36.032 -0.824 1.00 49.82 293 MET A CA 1
ATOM 3073 C C . MET A 1 293 ? -7.762 -34.517 -0.958 1.00 51.97 293 MET A C 1
ATOM 3074 O O . MET A 1 293 ? -8.622 -33.984 -1.668 1.00 52.39 293 MET A O 1
ATOM 3088 N N . PHE A 1 294 ? -6.852 -33.803 -0.292 1.00 51.67 294 PHE A N 1
ATOM 3089 C CA . PHE A 1 294 ? -6.880 -32.345 -0.342 1.00 50.86 294 PHE A CA 1
ATOM 3090 C C . PHE A 1 294 ? -6.729 -31.840 -1.771 1.00 51.74 294 PHE A C 1
ATOM 3091 O O . PHE A 1 294 ? -7.485 -30.970 -2.218 1.00 53.54 294 PHE A O 1
ATOM 3108 N N . ASN A 1 295 ? -5.743 -32.364 -2.500 1.00 53.08 295 ASN A N 1
ATOM 3109 C CA . ASN A 1 295 ? -5.501 -31.876 -3.853 1.00 51.99 295 ASN A CA 1
ATOM 3110 C C . ASN A 1 295 ? -6.654 -32.210 -4.788 1.00 49.92 295 ASN A C 1
ATOM 3111 O O . ASN A 1 295 ? -6.899 -31.476 -5.751 1.00 52.44 295 ASN A O 1
ATOM 3122 N N . ALA A 1 296 ? -7.379 -33.298 -4.518 1.00 57.22 296 ALA A N 1
ATOM 3123 C CA . ALA A 1 296 ? -8.523 -33.646 -5.354 1.00 58.59 296 ALA A CA 1
ATOM 3124 C C . ALA A 1 296 ? -9.672 -32.663 -5.158 1.00 61.77 296 ALA A C 1
ATOM 3125 O O . ALA A 1 296 ? -10.364 -32.312 -6.120 1.00 62.56 296 ALA A O 1
ATOM 3132 N N . ILE A 1 297 ? -9.887 -32.206 -3.922 1.00 64.30 297 ILE A N 1
ATOM 3133 C CA . ILE A 1 297 ? -10.990 -31.294 -3.632 1.00 67.09 297 ILE A CA 1
ATOM 3134 C C . ILE A 1 297 ? -10.603 -29.827 -3.773 1.00 62.43 297 ILE A C 1
ATOM 3135 O O . ILE A 1 297 ? -11.494 -28.973 -3.898 1.00 59.56 297 ILE A O 1
ATOM 3151 N N . ARG A 1 298 ? -9.312 -29.507 -3.751 1.00 58.88 298 ARG A N 1
ATOM 3152 C CA . ARG A 1 298 ? -8.886 -28.111 -3.803 1.00 55.16 298 ARG A CA 1
ATOM 3153 C C . ARG A 1 298 ? -9.525 -27.327 -4.943 1.00 54.13 298 ARG A C 1
ATOM 3154 O O . ARG A 1 298 ? -9.931 -26.176 -4.708 1.00 53.66 298 ARG A O 1
ATOM 3175 N N . PRO A 1 299 ? -9.642 -27.852 -6.165 1.00 54.31 299 PRO A N 1
ATOM 3176 C 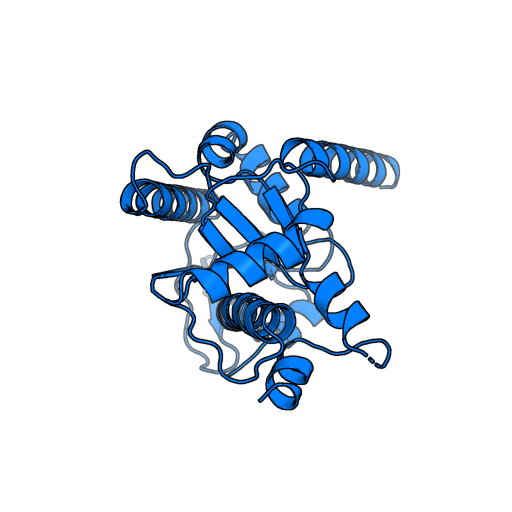CA . PRO A 1 299 ? -10.251 -27.053 -7.242 1.00 55.14 299 PRO A CA 1
ATOM 3177 C C . PRO A 1 299 ? -11.674 -26.615 -6.945 1.00 56.78 299 PRO A C 1
ATOM 3178 O O . PRO A 1 299 ? -12.128 -25.615 -7.515 1.00 55.84 299 PRO A O 1
ATOM 3189 N N . PHE A 1 300 ? -12.394 -27.327 -6.081 1.00 57.14 300 PHE A N 1
ATOM 3190 C CA . PHE A 1 300 ? -13.774 -26.995 -5.758 1.00 60.67 300 PHE A CA 1
ATOM 3191 C C . PHE A 1 300 ? -13.908 -26.257 -4.434 1.00 60.08 300 PHE A C 1
ATOM 3192 O O . PHE A 1 300 ? -15.024 -25.888 -4.057 1.00 63.03 300 PHE A O 1
ATOM 3209 N N . ALA A 1 301 ? -12.805 -26.033 -3.724 1.00 57.16 301 ALA A N 1
ATOM 3210 C CA . ALA A 1 301 ? -12.853 -25.398 -2.414 1.00 56.03 301 ALA A CA 1
ATOM 3211 C C . ALA A 1 301 ? -13.046 -23.896 -2.581 1.00 57.10 301 ALA A C 1
ATOM 3212 O O . ALA A 1 301 ? -12.255 -23.233 -3.259 1.00 60.60 301 ALA A O 1
ATOM 3219 N N . LYS A 1 302 ? -14.098 -23.365 -1.966 1.00 54.76 302 LYS A N 1
ATOM 3220 C CA . LYS A 1 302 ? -14.384 -21.939 -1.994 1.00 56.01 302 LYS A CA 1
ATOM 3221 C C . LYS A 1 302 ? -13.941 -21.303 -0.684 1.00 52.62 302 LYS A C 1
ATOM 3222 O O . LYS A 1 302 ? -14.106 -21.889 0.390 1.00 53.67 302 LYS A O 1
ATOM 3241 N N . LEU A 1 303 ? -13.371 -20.107 -0.780 1.00 55.87 303 LEU A N 1
ATOM 3242 C CA . LEU A 1 303 ? -13.044 -19.344 0.414 1.00 58.09 303 LEU A CA 1
ATOM 3243 C C . LEU A 1 303 ? -14.322 -18.933 1.134 1.00 55.30 303 LEU A C 1
ATOM 3244 O O . LEU A 1 303 ? -15.356 -18.675 0.511 1.00 55.56 303 LEU A O 1
ATOM 3260 N N . VAL A 1 304 ? -14.247 -18.881 2.466 1.00 53.43 304 VAL A N 1
ATOM 3261 C CA . VAL A 1 304 ? -15.417 -18.515 3.262 1.00 55.74 304 VAL A CA 1
ATOM 3262 C C . VAL A 1 304 ? -16.003 -17.199 2.766 1.00 59.91 304 VAL A C 1
ATOM 3263 O O . VAL A 1 304 ? -17.226 -17.046 2.662 1.00 59.75 304 VAL A O 1
ATOM 3276 N N . VAL A 1 305 ? -15.140 -16.233 2.442 1.00 59.17 305 VAL A N 1
ATOM 3277 C CA . VAL A 1 305 ? -15.617 -14.936 1.966 1.00 59.05 305 VAL A CA 1
ATOM 3278 C C . VAL A 1 305 ? -16.468 -15.108 0.715 1.00 62.15 305 VAL A C 1
ATOM 3279 O O . VAL A 1 305 ? -17.490 -14.433 0.544 1.00 60.56 305 VAL A O 1
ATOM 3292 N N . SER A 1 306 ? -16.062 -16.010 -0.182 1.00 64.27 306 SER A N 1
ATOM 3293 C CA . SER A 1 306 ? -16.805 -16.199 -1.424 1.00 60.62 306 SER A CA 1
ATOM 3294 C C . SER A 1 306 ? -18.203 -16.740 -1.153 1.00 56.86 306 SER A C 1
ATOM 3295 O O . SER A 1 306 ? -19.180 -16.289 -1.762 1.00 58.97 306 SER A O 1
ATOM 3303 N N . ASP A 1 307 ? -18.320 -17.710 -0.243 1.00 57.39 307 ASP A N 1
ATOM 3304 C CA . ASP A 1 307 ? -19.630 -18.273 0.066 1.00 57.09 307 ASP A CA 1
ATOM 3305 C C . ASP A 1 307 ? -20.511 -17.274 0.811 1.00 55.52 307 ASP A C 1
ATOM 3306 O O . ASP A 1 307 ? -21.731 -17.259 0.610 1.00 54.87 307 ASP A O 1
ATOM 3315 N N . VAL A 1 308 ? -19.921 -16.434 1.665 1.00 53.47 308 VAL A N 1
ATOM 3316 C CA . VAL A 1 308 ? -20.700 -15.398 2.342 1.00 57.10 308 VAL A CA 1
ATOM 3317 C C . VAL A 1 308 ? -21.342 -14.466 1.323 1.00 63.91 308 VAL A C 1
ATOM 3318 O O . VAL A 1 308 ? -22.515 -14.096 1.452 1.00 65.00 308 VAL A O 1
ATOM 3331 N N . LEU A 1 309 ? -20.584 -14.062 0.300 1.00 69.99 309 LEU A N 1
ATOM 3332 C CA . LEU A 1 309 ? -21.144 -13.195 -0.730 1.00 72.58 309 LEU A CA 1
ATOM 3333 C C . LEU A 1 309 ? -22.281 -13.887 -1.470 1.00 70.43 309 LEU A C 1
ATOM 3334 O O . LEU A 1 309 ? -23.322 -13.274 -1.735 1.00 75.39 309 LEU A O 1
ATOM 3350 N N . GLU A 1 310 ? -22.104 -15.165 -1.814 1.00 67.06 310 GLU A N 1
ATOM 3351 C CA . GLU A 1 310 ? -23.204 -15.930 -2.393 1.00 65.99 310 GLU A CA 1
ATOM 3352 C C . GLU A 1 310 ? -24.385 -15.999 -1.433 1.00 64.27 310 GLU A C 1
ATOM 3353 O O . GLU A 1 310 ? -25.544 -15.906 -1.854 1.00 64.05 310 GLU A O 1
ATOM 3365 N N . LEU A 1 311 ? -24.109 -16.168 -0.138 1.00 64.02 311 LEU A N 1
ATOM 3366 C CA . LEU A 1 311 ? -25.180 -16.200 0.854 1.00 61.73 311 LEU A CA 1
ATOM 3367 C C . LEU A 1 311 ? -25.915 -14.867 0.907 1.00 61.95 311 LEU A C 1
ATOM 3368 O O . LEU A 1 311 ? -27.150 -14.824 0.868 1.00 60.71 311 LEU A O 1
ATOM 3384 N N . ASP A 1 312 ? -25.168 -13.764 1.005 1.00 65.47 312 ASP A N 1
ATOM 3385 C CA . ASP A 1 312 ? -25.798 -12.449 1.074 1.00 68.52 312 ASP A CA 1
ATOM 3386 C C . ASP A 1 312 ? -26.684 -12.200 -0.140 1.00 72.15 312 ASP A C 1
ATOM 3387 O O . ASP A 1 312 ? -27.743 -11.571 -0.027 1.00 75.15 312 ASP A O 1
ATOM 3396 N N . ILE A 1 313 ? -26.271 -12.689 -1.311 1.00 72.42 313 ILE A N 1
ATOM 3397 C CA . ILE A 1 313 ? -27.071 -12.504 -2.518 1.00 74.35 313 ILE A CA 1
ATOM 3398 C C . ILE A 1 313 ? -28.358 -13.315 -2.432 1.00 77.85 313 ILE A C 1
ATOM 3399 O O . ILE A 1 313 ? -29.452 -12.801 -2.690 1.00 78.92 313 ILE A O 1
ATOM 3415 N N . GLN A 1 314 ? -28.247 -14.598 -2.077 1.00 81.49 314 GLN A N 1
ATOM 3416 C CA . GLN A 1 314 ? -29.439 -15.433 -1.967 1.00 84.23 314 GLN A CA 1
ATOM 3417 C C . GLN A 1 314 ? -30.427 -14.868 -0.955 1.00 82.49 314 GLN A C 1
ATOM 3418 O O . GLN A 1 314 ? -31.643 -14.998 -1.137 1.00 83.12 314 GLN A O 1
ATOM 3432 N N . ILE A 1 315 ? -29.931 -14.244 0.115 1.00 81.41 315 ILE A N 1
ATOM 3433 C CA . ILE A 1 315 ? -30.825 -13.640 1.097 1.00 80.74 315 ILE A CA 1
ATOM 3434 C C . ILE A 1 315 ? -31.440 -12.359 0.548 1.00 85.23 315 ILE A C 1
ATOM 3435 O O . ILE A 1 315 ? -32.596 -12.040 0.851 1.00 85.04 315 ILE A O 1
ATOM 3451 N N . GLU A 1 316 ? -30.692 -11.606 -0.262 1.00 89.87 316 GLU A N 1
ATOM 3452 C CA . GLU A 1 316 ? -31.250 -10.404 -0.871 1.00 97.09 316 GLU A CA 1
ATOM 3453 C C . GLU A 1 316 ? -32.403 -10.738 -1.808 1.00 104.39 316 GLU A C 1
ATOM 3454 O O . GLU A 1 316 ? -33.316 -9.923 -1.984 1.00 103.79 316 GLU A O 1
ATOM 3460 N N . ASN A 1 317 ? -32.384 -11.927 -2.413 1.00 112.18 317 ASN A N 1
ATOM 3461 C CA . ASN A 1 317 ? -33.437 -12.313 -3.346 1.00 117.19 317 ASN A CA 1
ATOM 3462 C C . ASN A 1 317 ? -34.705 -12.734 -2.614 1.00 120.59 317 ASN A C 1
ATOM 3463 O O . ASN A 1 317 ? -35.810 -12.325 -2.987 1.00 120.29 317 ASN A O 1
ATOM 3474 N N . LEU A 1 318 ? -34.566 -13.555 -1.570 1.00 123.13 318 LEU A N 1
ATOM 3475 C CA . LEU A 1 318 ? -35.740 -14.028 -0.844 1.00 122.72 318 LEU A CA 1
ATOM 3476 C C . LEU A 1 318 ? -36.486 -12.873 -0.187 1.00 128.74 318 LEU A C 1
ATOM 3477 O O . LEU A 1 318 ? -37.723 -12.860 -0.161 1.00 132.84 318 LEU A O 1
ATOM 3493 N N . GLU A 1 319 ? -35.755 -11.895 0.351 1.00 129.83 319 GLU A N 1
ATOM 3494 C CA . GLU A 1 319 ? -36.407 -10.753 0.984 1.00 131.66 319 GLU A CA 1
ATOM 3495 C C . GLU A 1 319 ? -37.224 -9.957 -0.027 1.00 136.52 319 GLU A C 1
ATOM 3496 O O . GLU A 1 319 ? -38.303 -9.449 0.297 1.00 134.19 319 GLU A O 1
ATOM 3504 N N . ARG A 1 320 ? -36.726 -9.841 -1.260 1.00 142.30 320 ARG A N 1
ATOM 3505 C CA . ARG A 1 320 ? -37.476 -9.153 -2.305 1.00 144.90 320 ARG A CA 1
ATOM 3506 C C . ARG A 1 320 ? -38.536 -10.060 -2.919 1.00 150.52 320 ARG A C 1
ATOM 3507 O O . ARG A 1 320 ? -39.638 -9.602 -3.239 1.00 153.44 320 ARG A O 1
ATOM 3513 N N . GLN A 1 321 ? -38.224 -11.346 -3.085 1.00 150.48 321 GLN A N 1
ATOM 3514 C CA . GLN A 1 321 ? -39.154 -12.314 -3.651 1.00 146.63 321 GLN A CA 1
ATOM 3515 C C . GLN A 1 321 ? -40.149 -12.855 -2.626 1.00 143.49 321 GLN A C 1
ATOM 3516 O O . GLN A 1 321 ? -40.745 -13.913 -2.862 1.00 140.84 321 GLN A O 1
ATOM 3522 N N . ASN A 1 322 ? -40.340 -12.164 -1.505 1.00 141.63 322 ASN A N 1
ATOM 3523 C CA . ASN A 1 322 ? -41.289 -12.594 -0.484 1.00 137.61 322 ASN A CA 1
ATOM 3524 C C . ASN A 1 322 ? -42.581 -11.792 -0.584 1.00 138.42 322 ASN A C 1
ATOM 3525 O O . ASN A 1 322 ? -42.555 -10.567 -0.698 1.00 139.15 322 ASN A O 1
#

Sequence (235 aa):
VELPAGNYILVGVDIDTTGRRLMDEIVQLAAYTPTDHFEQYIMPYMNLNPAARQRHQVRVISIGFYRMLKSMQTYKIIKSKSEIAALKDFLNWLEQLKTKAGPSSDGIVLIYHEERKFIPYMILESLKKYGLLERFTASVKSFANSINLAKASIIKNYSLRKLSKILSLFDGNASVRAKLAFDVALQLSNSDGKPEPKSSEALENMFNAIRPFAKLVVSDVLELDIQIENLERQN

Secondary structure (DSSP, 8-state):
--S----EEEEEEEEEES-SSTTS-EEEEEEEETTEEEEEEB--SSPPPHHHHHHHTEEEEEETTEEEEEETTT--EE--B-HHHHHHHHHHHHHHHHHHT-TT--EEEEEE--SS--HHHHHHHHHHHHT-HHHHHHHEEEEEETHHHHHHT------HHHHHHHH---TTSHHHHHHHHHHHHHHHHHT-SS--TT-HHHHHHHHHHHGGGEEEHHHHHHHHHHHHHHHHH--